Protein AF-A0A835GFS1-F1 (afdb_monomer_lite)

Foldseek 3Di:
DDPLCVVLLVVLLVVLQVVQQVVQVPDPCNSPQSVVPPDGDCCLQQLHPSVLSSLLSSLLSQLVSQLVCQLVVSGVVHHFADDDPDADDADPQADQDPVRNDQAEGDDGGHRHNVVSNVVSLCVSLVVLVCQLVVHPDPPPVPDDDPDPDDDDDDDDDDDDDDDDDDDDDDDDDDDDDPDPPPPVVLVVPPVSVVQVVPPPDDVVDDPVNVSSVCRSVSSVSSSVSSNNSSVVNVVPDDDDKAADDDPRHRSYID

Sequence (255 aa):
MDPSVMPHVAGAARLARAACLSAHQGERWNCSSIELAPRFTPDLLTGTREQAYVYAMSAAALTWSVARACAAGSLPACSCAAPPRAPPRPPRQAQITPSEPHARFKWGGCGDNFQWAERFAKQFLDAHEIDVREGKPAPANTSAPPKTKKKGRRGRKRLPRSPRRGRPTRKRFRSRPRYDYDDRGSRYRNIEYRMAADDPRFDPQVDLRTRLERLRELIASANLINGRFGRKAVSAGMRTKCTCHGVSGSCSIGT

Radius of gyration: 31.34 Å; chains: 1; bounding box: 103×30×82 Å

InterPro domains:
  IPR005817 Wnt [PF00110] (3-130)
  IPR005817 Wnt [PF00110] (190-254)
  IPR005817 Wnt [PR01349] (49-63)
  IPR005817 Wnt [PR01349] (68-81)
  IPR005817 Wnt [PR01349] (105-117)
  IPR005817 Wnt [PR01349] (243-255)
  IPR005817 Wnt [PTHR12027] (3-255)
  IPR005817 Wnt [SM00097] (1-252)

Structure (mmCIF, N/CA/C/O backbone):
data_AF-A0A835GFS1-F1
#
_entry.id   AF-A0A835GFS1-F1
#
loop_
_atom_site.group_PDB
_atom_site.id
_atom_site.type_symbol
_atom_site.label_atom_id
_atom_site.label_alt_id
_atom_site.label_comp_id
_atom_site.label_asym_id
_atom_site.label_entity_id
_atom_site.label_seq_id
_atom_site.pdbx_PDB_ins_code
_atom_site.Cartn_x
_atom_site.Cartn_y
_atom_site.Cartn_z
_atom_site.occupancy
_atom_site.B_iso_or_equiv
_atom_site.auth_seq_id
_atom_site.auth_comp_id
_atom_site.auth_asym_id
_atom_site.auth_atom_id
_atom_site.pdbx_PDB_model_num
ATOM 1 N N . MET A 1 1 ? -15.832 -1.082 -7.404 1.00 67.38 1 MET A N 1
ATOM 2 C CA . MET A 1 1 ? -14.427 -1.541 -7.385 1.00 67.38 1 MET A CA 1
ATOM 3 C C . MET A 1 1 ? -14.243 -2.541 -8.501 1.00 67.38 1 MET A C 1
ATOM 5 O O . MET A 1 1 ? -15.150 -3.336 -8.699 1.00 67.38 1 MET A O 1
ATOM 9 N N . ASP A 1 2 ? -13.130 -2.469 -9.227 1.00 76.06 2 ASP A N 1
ATOM 10 C CA . ASP A 1 2 ? -12.806 -3.436 -10.279 1.00 76.06 2 ASP A CA 1
ATOM 11 C C . ASP A 1 2 ? -12.429 -4.794 -9.644 1.00 76.06 2 ASP A C 1
ATOM 13 O O . ASP A 1 2 ? -11.471 -4.847 -8.862 1.00 76.06 2 ASP A O 1
ATOM 17 N N . PRO A 1 3 ? -13.165 -5.886 -9.934 1.00 87.19 3 PRO A N 1
ATOM 18 C CA . PRO A 1 3 ? -12.871 -7.215 -9.400 1.00 87.19 3 PRO A CA 1
ATOM 19 C C . PRO A 1 3 ? -11.474 -7.735 -9.762 1.00 87.19 3 PRO A C 1
ATOM 21 O O . PRO A 1 3 ? -10.915 -8.530 -9.004 1.00 87.19 3 PRO A O 1
ATOM 24 N N . SER A 1 4 ? -10.890 -7.272 -10.874 1.00 88.94 4 SER A N 1
ATOM 25 C CA . SER A 1 4 ? -9.579 -7.724 -11.358 1.00 88.94 4 SER A CA 1
ATOM 26 C C . SER A 1 4 ? -8.433 -7.415 -10.384 1.00 88.94 4 SER A C 1
ATOM 28 O O . SER A 1 4 ? -7.414 -8.101 -10.380 1.00 88.94 4 SER A O 1
ATOM 30 N N . VAL A 1 5 ? -8.613 -6.431 -9.494 1.00 93.62 5 VAL A N 1
ATOM 31 C CA . VAL A 1 5 ? -7.587 -6.014 -8.525 1.00 93.62 5 VAL A CA 1
ATOM 32 C C . VAL A 1 5 ? -7.544 -6.923 -7.289 1.00 93.62 5 VAL A C 1
ATOM 34 O O . VAL A 1 5 ? -6.523 -7.002 -6.604 1.00 93.62 5 VAL A O 1
ATOM 37 N N . MET A 1 6 ? -8.629 -7.639 -6.981 1.00 94.69 6 MET A N 1
ATOM 38 C CA . MET A 1 6 ? -8.771 -8.380 -5.720 1.00 94.69 6 MET A CA 1
ATOM 39 C C . MET A 1 6 ? -7.732 -9.495 -5.495 1.00 94.69 6 MET A C 1
ATOM 41 O O . MET A 1 6 ? -7.268 -9.632 -4.360 1.00 94.69 6 MET A O 1
ATOM 45 N N . PRO A 1 7 ? -7.278 -10.256 -6.512 1.00 95.25 7 PRO A N 1
ATOM 46 C CA . PRO A 1 7 ? -6.176 -11.205 -6.339 1.00 95.25 7 PRO A CA 1
ATOM 47 C C . PRO A 1 7 ? -4.877 -10.532 -5.874 1.00 95.25 7 PRO A C 1
ATOM 49 O O . PRO A 1 7 ? -4.167 -11.074 -5.023 1.00 95.25 7 PRO A O 1
ATOM 52 N N . HIS A 1 8 ? -4.593 -9.323 -6.369 1.00 96.00 8 HIS A N 1
ATOM 53 C CA . HIS A 1 8 ? -3.434 -8.534 -5.947 1.00 96.00 8 HIS A CA 1
ATOM 54 C C . HIS A 1 8 ? -3.602 -7.987 -4.528 1.00 96.00 8 HIS A C 1
ATOM 56 O O . HIS A 1 8 ? -2.633 -7.966 -3.773 1.00 96.00 8 HIS A O 1
ATOM 62 N N . VAL A 1 9 ? -4.825 -7.627 -4.127 1.00 96.88 9 VAL A N 1
ATOM 63 C CA . VAL A 1 9 ? -5.147 -7.261 -2.736 1.00 96.88 9 VAL A CA 1
ATOM 64 C C . VAL A 1 9 ? -4.904 -8.444 -1.791 1.00 96.88 9 VAL A C 1
ATOM 66 O O . VAL A 1 9 ? -4.223 -8.298 -0.777 1.00 96.88 9 VAL A O 1
ATOM 69 N N . ALA A 1 10 ? -5.398 -9.637 -2.132 1.00 96.44 10 ALA A N 1
ATOM 70 C CA . ALA A 1 10 ? -5.188 -10.843 -1.329 1.00 96.44 10 ALA A CA 1
ATOM 71 C C . ALA A 1 10 ? -3.705 -11.257 -1.277 1.00 96.44 10 ALA A C 1
ATOM 73 O O . ALA A 1 10 ? -3.215 -11.728 -0.248 1.00 96.44 10 ALA A O 1
ATOM 74 N N . GLY A 1 11 ? -2.973 -11.079 -2.381 1.00 97.62 11 GLY A N 1
ATOM 75 C CA . GLY A 1 11 ? -1.518 -11.239 -2.427 1.00 97.62 11 GLY A CA 1
ATOM 76 C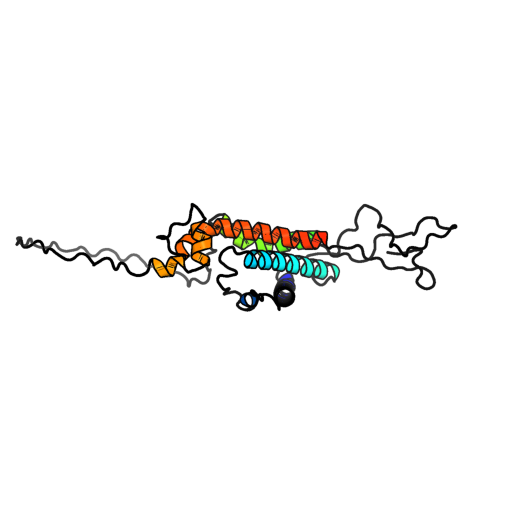 C . GLY A 1 11 ? -0.792 -10.248 -1.517 1.00 97.62 11 GLY A C 1
ATOM 77 O O . GLY A 1 11 ? 0.068 -10.654 -0.739 1.00 97.62 11 GLY A O 1
ATOM 78 N N . ALA A 1 12 ? -1.191 -8.977 -1.544 1.00 98.00 12 ALA A N 1
ATOM 79 C CA . ALA A 1 12 ? -0.627 -7.937 -0.693 1.00 98.00 12 ALA A CA 1
ATOM 80 C C . ALA A 1 12 ? -0.865 -8.198 0.799 1.00 98.00 12 ALA A C 1
ATOM 82 O O . ALA A 1 12 ? 0.041 -7.992 1.600 1.00 98.00 12 ALA A O 1
ATOM 83 N N . ALA A 1 13 ? -2.044 -8.699 1.178 1.00 97.38 13 ALA A N 1
ATOM 84 C CA . ALA A 1 13 ? -2.330 -9.076 2.562 1.00 97.38 13 ALA A CA 1
ATOM 85 C C . ALA A 1 13 ? -1.407 -10.209 3.047 1.00 97.38 13 ALA A C 1
ATOM 87 O O . ALA A 1 13 ? -0.859 -10.142 4.148 1.00 97.38 13 ALA A O 1
ATOM 88 N N . ARG A 1 14 ? -1.164 -11.222 2.201 1.00 97.56 14 ARG A N 1
ATOM 89 C CA . ARG A 1 14 ? -0.196 -12.294 2.494 1.00 97.56 14 ARG A CA 1
ATOM 90 C C . ARG A 1 14 ? 1.231 -11.763 2.607 1.00 97.56 14 ARG A C 1
ATOM 92 O O . ARG A 1 14 ? 1.949 -12.173 3.515 1.00 97.56 14 ARG A O 1
ATOM 99 N N . LEU A 1 15 ? 1.619 -10.838 1.729 1.00 98.12 15 LEU A N 1
ATOM 100 C CA . LEU A 1 15 ? 2.923 -10.178 1.781 1.00 98.12 15 LEU A CA 1
ATOM 101 C C . LEU A 1 15 ? 3.096 -9.374 3.077 1.00 98.12 15 LEU A C 1
ATOM 103 O O . LEU A 1 15 ? 4.124 -9.505 3.732 1.00 98.12 15 LEU A O 1
ATOM 107 N N . ALA A 1 16 ? 2.088 -8.592 3.473 1.00 97.88 16 ALA A N 1
ATOM 108 C CA . ALA A 1 16 ? 2.103 -7.820 4.715 1.00 97.88 16 ALA A CA 1
ATOM 109 C C . ALA A 1 16 ? 2.238 -8.729 5.945 1.00 97.88 16 ALA A C 1
ATOM 111 O O . ALA A 1 16 ? 3.082 -8.476 6.802 1.00 97.88 16 ALA A O 1
ATOM 112 N N . ARG A 1 17 ? 1.464 -9.823 5.993 1.00 97.31 17 ARG A N 1
ATOM 113 C CA . ARG A 1 17 ? 1.556 -10.855 7.037 1.00 97.31 17 ARG A CA 1
ATOM 114 C C . ARG A 1 17 ? 2.959 -11.443 7.128 1.00 97.31 17 ARG A C 1
ATOM 116 O O . ARG A 1 17 ? 3.552 -11.420 8.200 1.00 97.31 17 ARG A O 1
ATOM 123 N N . ALA A 1 18 ? 3.499 -11.932 6.013 1.00 98.06 18 ALA A N 1
ATOM 124 C CA . ALA A 1 18 ? 4.830 -12.534 5.985 1.00 98.06 18 ALA A CA 1
ATOM 125 C C . ALA A 1 18 ? 5.924 -11.538 6.403 1.00 98.06 18 ALA A C 1
ATOM 127 O O . ALA A 1 18 ? 6.790 -11.879 7.205 1.00 98.06 18 ALA A O 1
ATOM 128 N N . ALA A 1 19 ? 5.855 -10.297 5.911 1.00 97.56 19 ALA A N 1
ATOM 129 C CA . ALA A 1 19 ? 6.812 -9.252 6.258 1.00 97.56 19 ALA A CA 1
ATOM 130 C C . ALA A 1 19 ? 6.754 -8.887 7.747 1.00 97.56 19 ALA A C 1
ATOM 132 O O . ALA A 1 19 ? 7.797 -8.745 8.374 1.00 97.56 19 ALA A O 1
ATOM 133 N N . CYS A 1 20 ? 5.554 -8.780 8.323 1.00 97.81 20 CYS A N 1
ATOM 134 C CA . CYS A 1 20 ? 5.383 -8.447 9.734 1.00 97.81 20 CYS A CA 1
ATOM 135 C C . CYS A 1 20 ? 5.915 -9.551 10.657 1.00 97.81 20 CYS A C 1
ATOM 137 O O . CYS A 1 20 ? 6.699 -9.274 11.562 1.00 97.81 20 CYS A O 1
ATOM 139 N N . LEU A 1 21 ? 5.551 -10.808 10.380 1.00 97.38 21 LEU A N 1
ATOM 140 C CA . LEU A 1 21 ? 6.045 -11.967 11.129 1.00 97.38 21 LEU A CA 1
ATOM 141 C C . LEU A 1 21 ? 7.572 -12.071 11.050 1.00 97.38 21 LEU A C 1
ATOM 143 O O . LEU A 1 21 ? 8.229 -12.281 12.063 1.00 97.38 21 LEU A O 1
ATOM 147 N N . SER A 1 22 ? 8.145 -11.877 9.858 1.00 97.62 22 SER A N 1
ATOM 148 C CA . SER A 1 22 ? 9.596 -11.929 9.666 1.00 97.62 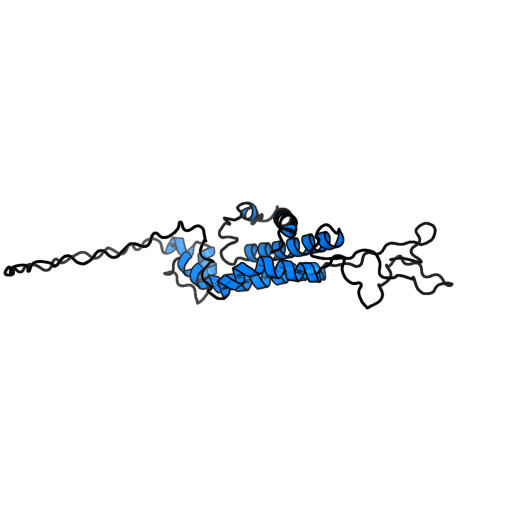22 SER A CA 1
ATOM 149 C C . SER A 1 22 ? 10.328 -10.774 10.349 1.00 97.62 22 SER A C 1
ATOM 151 O O . SER A 1 22 ? 11.421 -10.989 10.864 1.00 97.62 22 SER A O 1
ATOM 153 N N . ALA A 1 23 ? 9.765 -9.563 10.341 1.00 97.06 23 ALA A N 1
ATOM 154 C CA . ALA A 1 23 ? 10.398 -8.393 10.946 1.00 97.06 23 ALA A CA 1
ATOM 155 C C . ALA A 1 23 ? 10.450 -8.485 12.478 1.00 97.06 23 ALA A C 1
ATOM 157 O O . ALA A 1 23 ? 11.404 -8.001 13.077 1.00 97.06 23 ALA A O 1
ATOM 158 N N . HIS A 1 24 ? 9.461 -9.140 13.091 1.00 97.00 24 HIS A N 1
ATOM 159 C CA . HIS A 1 24 ? 9.286 -9.175 14.543 1.00 97.00 24 HIS A CA 1
ATOM 160 C C . HIS A 1 2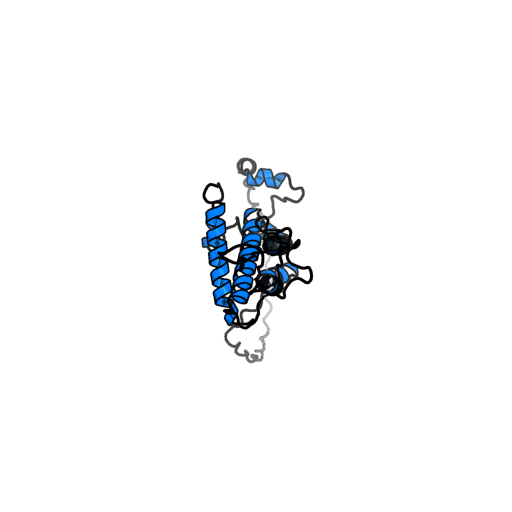4 ? 9.486 -10.569 15.167 1.00 97.00 24 HIS A C 1
ATOM 162 O O . HIS A 1 24 ? 9.183 -10.769 16.338 1.00 97.00 24 HIS A O 1
ATOM 168 N N . GLN A 1 25 ? 10.031 -11.548 14.435 1.00 94.94 25 GLN A N 1
ATOM 169 C CA . GLN A 1 25 ? 10.142 -12.946 14.888 1.00 94.94 25 GLN A CA 1
ATOM 170 C C . GLN A 1 25 ? 10.857 -13.125 16.246 1.00 94.94 25 GLN A C 1
ATOM 172 O O . GLN A 1 25 ? 10.530 -14.045 16.994 1.00 94.94 25 GLN A O 1
ATOM 177 N N . GLY A 1 26 ? 11.837 -12.271 16.560 1.00 94.62 26 GLY A N 1
ATOM 178 C CA . GLY A 1 26 ? 12.619 -12.317 17.804 1.00 94.62 26 GLY A CA 1
ATOM 179 C C . GLY A 1 26 ? 12.151 -11.351 18.896 1.00 94.62 26 GLY A C 1
ATOM 180 O O . GLY A 1 26 ? 12.811 -11.233 19.927 1.00 94.62 26 GLY A O 1
ATOM 181 N N . GLU A 1 27 ? 11.057 -10.625 18.675 1.00 94.62 27 GLU A N 1
ATOM 182 C CA . GLU A 1 27 ? 10.550 -9.633 19.618 1.00 94.62 27 GLU A CA 1
ATOM 183 C C . GLU A 1 27 ? 9.484 -10.223 20.550 1.00 94.62 27 GLU A C 1
ATOM 185 O O . GLU A 1 27 ? 8.865 -11.248 20.268 1.00 94.62 27 GLU A O 1
ATOM 190 N N . ARG A 1 28 ? 9.234 -9.549 21.684 1.00 95.25 28 ARG A N 1
ATOM 191 C CA . ARG A 1 28 ? 8.156 -9.934 22.615 1.00 95.25 28 ARG A CA 1
ATOM 192 C C . ARG A 1 28 ? 6.797 -9.964 21.913 1.00 95.25 28 ARG A C 1
ATOM 194 O O . ARG A 1 28 ? 5.986 -10.844 22.187 1.00 95.25 28 ARG A O 1
ATOM 201 N N . TRP A 1 29 ? 6.551 -8.987 21.044 1.00 95.06 29 TRP A N 1
ATOM 202 C CA . TRP A 1 29 ? 5.440 -9.019 20.108 1.00 95.06 29 TRP A CA 1
ATOM 203 C C . TRP A 1 29 ? 5.955 -9.563 18.781 1.00 95.06 29 TRP A C 1
ATOM 205 O O . TRP A 1 29 ? 6.699 -8.886 18.089 1.00 95.06 29 TRP A O 1
ATOM 215 N N . ASN A 1 30 ? 5.560 -10.782 18.427 1.00 95.88 30 ASN A N 1
ATOM 216 C CA . ASN A 1 30 ? 6.057 -11.487 17.242 1.00 95.88 30 ASN A CA 1
ATOM 217 C C . ASN A 1 30 ? 5.146 -11.351 16.008 1.00 95.88 30 ASN A C 1
ATOM 219 O O . ASN A 1 30 ? 5.231 -12.148 15.077 1.00 95.88 30 ASN A O 1
ATOM 223 N N . CYS A 1 31 ? 4.218 -10.391 16.029 1.00 96.44 31 CYS A N 1
ATOM 224 C CA . CYS A 1 31 ? 3.178 -10.191 15.019 1.00 96.44 31 CYS A CA 1
ATOM 225 C C . CYS A 1 31 ? 2.232 -11.392 14.768 1.00 96.44 31 CYS A C 1
ATOM 227 O O . CYS A 1 31 ? 1.459 -11.374 13.814 1.00 96.44 31 CYS A O 1
ATOM 229 N N . SER A 1 32 ? 2.201 -12.420 15.625 1.00 95.75 32 SER A N 1
ATOM 230 C CA . SER A 1 32 ? 1.314 -13.594 15.451 1.00 95.75 32 SER A CA 1
ATOM 231 C C . SER A 1 32 ? -0.182 -13.249 15.397 1.00 95.75 32 SER A C 1
ATOM 233 O O . SER A 1 32 ? -0.953 -13.888 14.682 1.00 95.75 32 SER A O 1
ATOM 235 N N . SER A 1 33 ? -0.599 -12.177 16.066 1.00 94.88 33 SER A N 1
ATOM 236 C CA . SER A 1 33 ? -1.969 -11.653 16.055 1.00 94.88 33 SER A CA 1
ATOM 237 C C . SER A 1 33 ? -2.523 -11.358 14.658 1.00 94.88 33 SER A C 1
ATOM 239 O O . SER A 1 33 ? -3.733 -11.441 14.439 1.00 94.88 33 SER A O 1
ATOM 241 N N . ILE A 1 34 ? -1.656 -11.039 13.688 1.00 95.44 34 ILE A N 1
ATOM 242 C CA . ILE A 1 34 ? -2.066 -10.733 12.311 1.00 95.44 34 ILE A CA 1
ATOM 243 C C . ILE A 1 34 ? -2.664 -11.955 11.595 1.00 95.44 34 ILE A C 1
ATOM 245 O O . ILE A 1 34 ? -3.405 -11.811 10.623 1.00 95.44 34 ILE A O 1
ATOM 249 N N . GLU A 1 35 ? -2.361 -13.167 12.066 1.00 95.38 35 GLU A N 1
ATOM 250 C CA . GLU A 1 35 ? -2.852 -14.415 11.482 1.00 95.38 35 GLU A CA 1
ATOM 251 C C . GLU A 1 35 ? -4.327 -14.687 11.811 1.00 95.38 35 GLU A C 1
ATOM 253 O O . GLU A 1 35 ? -4.979 -15.449 11.101 1.00 95.38 35 GLU A O 1
ATOM 258 N N . LEU A 1 36 ? -4.871 -14.027 12.839 1.00 93.88 36 LEU A N 1
ATOM 259 C CA . LEU A 1 36 ? -6.249 -14.204 13.308 1.00 93.88 36 LEU A CA 1
ATOM 260 C C . LEU A 1 36 ? -7.279 -13.388 12.509 1.00 93.88 36 LEU A C 1
ATOM 262 O O . LEU A 1 36 ? -8.460 -13.348 12.867 1.00 93.88 36 LEU A O 1
ATOM 266 N N . ALA A 1 37 ? -6.853 -12.735 11.424 1.00 88.94 37 ALA A N 1
ATOM 267 C CA . ALA A 1 37 ? -7.712 -11.932 10.563 1.00 88.94 37 ALA A CA 1
ATOM 268 C C . ALA A 1 37 ? -9.013 -12.677 10.171 1.00 88.94 37 ALA A C 1
ATOM 270 O O . ALA A 1 37 ? -8.971 -13.860 9.829 1.00 88.94 37 ALA A O 1
ATOM 271 N N . PRO A 1 38 ? -10.183 -12.007 10.177 1.00 88.44 38 PRO A N 1
ATOM 272 C CA . PRO A 1 38 ? -10.412 -10.601 10.532 1.00 88.44 38 PRO A CA 1
ATOM 273 C C . PRO A 1 38 ? -10.612 -10.361 12.044 1.00 88.44 38 PRO A C 1
ATOM 275 O O . PRO A 1 38 ? -10.890 -9.237 12.454 1.00 88.44 38 PRO A O 1
ATOM 278 N N . ARG A 1 39 ? -10.527 -11.403 12.883 1.00 90.88 39 ARG A N 1
ATOM 279 C CA . ARG A 1 39 ? -10.761 -11.332 14.334 1.00 90.88 39 ARG A CA 1
ATOM 280 C C . ARG A 1 39 ? -9.448 -11.132 15.080 1.00 90.88 39 ARG A C 1
ATOM 282 O O . ARG A 1 39 ? -8.925 -12.050 15.703 1.00 90.88 39 ARG A O 1
ATOM 289 N N . PHE A 1 40 ? -8.930 -9.917 14.995 1.00 91.19 40 PHE A N 1
ATOM 290 C CA . PHE A 1 40 ? -7.686 -9.552 15.656 1.00 91.19 40 PHE A CA 1
ATOM 291 C C . PHE A 1 40 ? -7.812 -9.507 17.184 1.00 91.19 40 PHE A C 1
ATOM 293 O O . PHE A 1 40 ? -8.902 -9.381 17.745 1.00 91.19 40 PHE A O 1
ATOM 300 N N . THR A 1 41 ? -6.670 -9.601 17.853 1.00 88.94 41 THR A N 1
ATOM 301 C CA . THR A 1 41 ? -6.517 -9.451 19.302 1.00 88.94 41 THR A CA 1
ATOM 302 C C . THR A 1 41 ? -6.358 -7.976 19.704 1.00 88.94 41 THR A C 1
ATOM 304 O O . THR A 1 41 ? -6.173 -7.113 18.841 1.00 88.94 41 THR A O 1
ATOM 307 N N . PRO A 1 42 ? -6.470 -7.639 21.008 1.00 88.25 42 PRO A N 1
ATOM 308 C CA . PRO A 1 42 ? -6.434 -6.250 21.473 1.00 88.25 42 PRO A CA 1
ATOM 309 C C . PRO A 1 42 ? -5.181 -5.471 21.064 1.00 88.25 42 PRO A C 1
ATOM 311 O O . PRO A 1 42 ? -5.274 -4.276 20.811 1.00 88.25 42 PRO A O 1
ATOM 314 N N . ASP A 1 43 ? -4.039 -6.138 20.914 1.00 90.69 43 ASP A N 1
ATOM 315 C CA . ASP A 1 43 ? -2.799 -5.539 20.415 1.00 90.69 43 ASP A CA 1
ATOM 316 C C . ASP A 1 43 ? -2.930 -4.925 19.014 1.00 90.69 43 ASP A C 1
ATOM 318 O O . ASP A 1 43 ? -2.098 -4.105 18.659 1.00 90.69 43 ASP A O 1
ATOM 322 N N . LEU A 1 44 ? -3.958 -5.264 18.229 1.00 93.19 44 LEU A N 1
ATOM 323 C CA . LEU A 1 44 ? -4.233 -4.667 16.917 1.00 93.19 44 LEU A CA 1
ATOM 324 C C . LEU A 1 44 ? -5.564 -3.899 16.849 1.00 93.19 44 LEU A C 1
ATOM 326 O O . LEU A 1 44 ? -5.946 -3.447 15.769 1.00 93.19 44 LEU A O 1
ATOM 330 N N . LEU A 1 45 ? -6.287 -3.766 17.966 1.00 89.12 45 LEU A N 1
ATOM 331 C CA . LEU A 1 45 ? -7.620 -3.144 18.005 1.00 89.12 45 LEU A CA 1
ATOM 332 C C . LEU A 1 45 ? -7.713 -1.913 18.915 1.00 89.12 45 LEU A C 1
ATOM 334 O O . LEU A 1 45 ? -8.690 -1.170 18.820 1.00 89.12 45 LEU A O 1
ATOM 338 N N . THR A 1 46 ? -6.749 -1.695 19.812 1.00 87.25 46 THR A N 1
ATOM 339 C CA . THR A 1 46 ? -6.855 -0.688 20.883 1.00 87.25 46 THR A CA 1
ATOM 340 C C . THR A 1 46 ? -6.041 0.590 20.655 1.00 87.25 46 THR A C 1
ATOM 342 O O . THR A 1 46 ? -5.945 1.419 21.556 1.00 87.25 46 THR A O 1
ATOM 345 N N . GLY A 1 47 ? -5.492 0.799 19.457 1.00 89.12 47 GLY A N 1
ATOM 346 C CA . GLY A 1 47 ? -4.690 1.978 19.111 1.00 89.12 47 GLY A CA 1
ATOM 347 C C . GLY A 1 47 ? -3.226 1.884 19.545 1.00 89.12 47 GLY A C 1
ATOM 348 O O . GLY A 1 47 ? -2.610 2.900 19.864 1.00 89.12 47 GLY A O 1
ATOM 349 N N . THR A 1 48 ? -2.675 0.675 19.600 1.00 93.06 48 THR A N 1
ATOM 350 C CA . THR A 1 48 ? -1.292 0.408 20.020 1.00 93.06 48 THR A CA 1
ATOM 351 C C . THR A 1 48 ? -0.258 0.793 18.947 1.00 93.06 48 THR A C 1
ATOM 353 O O . THR A 1 48 ? -0.588 1.119 17.800 1.00 93.06 48 THR A O 1
ATOM 356 N N . ARG A 1 49 ? 1.033 0.710 19.300 1.00 95.00 49 ARG A N 1
ATOM 357 C CA . ARG A 1 49 ? 2.134 0.888 18.337 1.00 95.00 49 ARG A CA 1
ATOM 358 C C . ARG A 1 49 ? 2.195 -0.265 17.332 1.00 95.00 49 ARG A C 1
ATOM 360 O O . ARG A 1 49 ? 2.494 -0.046 16.162 1.00 95.00 49 ARG A O 1
ATOM 367 N N . GLU A 1 50 ? 1.855 -1.465 17.775 1.00 96.06 50 GLU A N 1
ATOM 368 C CA . GLU A 1 50 ? 1.792 -2.687 16.980 1.00 96.06 50 GLU A CA 1
ATOM 369 C C . GLU A 1 50 ? 0.694 -2.577 15.910 1.00 96.06 50 GLU A C 1
ATOM 371 O O . GLU A 1 50 ? 0.934 -2.849 14.731 1.00 96.06 50 GLU A O 1
ATOM 376 N N . GLN A 1 51 ? -0.481 -2.051 16.279 1.00 96.06 51 GLN A N 1
ATOM 377 C CA . GLN A 1 51 ? -1.542 -1.718 15.328 1.00 96.06 51 GLN A CA 1
ATOM 378 C C . GLN A 1 51 ? -1.052 -0.711 14.286 1.00 96.06 51 GLN A C 1
ATOM 380 O O . GLN A 1 51 ? -1.250 -0.912 13.084 1.00 96.06 51 GLN A O 1
ATOM 385 N N . ALA A 1 52 ? -0.388 0.360 14.730 1.00 97.44 52 ALA A N 1
ATOM 386 C CA . ALA A 1 52 ? 0.143 1.380 13.833 1.00 97.44 52 ALA A CA 1
ATOM 387 C C . ALA A 1 52 ? 1.110 0.790 12.796 1.00 97.44 52 ALA A C 1
ATOM 389 O O . ALA A 1 52 ? 1.010 1.103 11.605 1.00 97.44 52 ALA A O 1
ATOM 390 N N . TYR A 1 53 ? 1.987 -0.116 13.231 1.00 97.44 53 TYR A N 1
ATOM 391 C CA . TYR A 1 53 ? 2.907 -0.831 12.355 1.00 97.44 53 TYR A CA 1
ATOM 392 C C . TYR A 1 53 ? 2.167 -1.680 11.312 1.00 97.44 53 TYR A C 1
ATOM 394 O O . TYR A 1 53 ? 2.444 -1.562 10.117 1.00 97.44 53 TYR A O 1
ATOM 402 N N . VAL A 1 54 ? 1.179 -2.483 11.725 1.00 97.56 54 VAL A N 1
ATOM 403 C CA . VAL A 1 54 ? 0.411 -3.343 10.807 1.00 97.56 54 VAL A CA 1
ATOM 404 C C . VAL A 1 54 ? -0.360 -2.527 9.765 1.00 97.56 54 VAL A C 1
ATOM 406 O O . VAL A 1 54 ? -0.364 -2.899 8.587 1.00 97.56 54 VAL A O 1
ATOM 409 N N . TYR A 1 55 ? -0.960 -1.394 10.144 1.00 97.62 55 TYR A N 1
ATOM 410 C CA . TYR A 1 55 ? -1.631 -0.493 9.196 1.00 97.62 55 TYR A CA 1
ATOM 411 C C . TYR A 1 55 ? -0.655 0.093 8.170 1.00 97.62 55 TYR A C 1
ATOM 413 O O . TYR A 1 55 ? -0.942 0.092 6.968 1.00 97.62 55 TYR A O 1
ATOM 421 N N . ALA A 1 56 ? 0.515 0.555 8.623 1.00 98.44 56 ALA A N 1
ATOM 422 C CA . ALA A 1 56 ? 1.551 1.069 7.735 1.00 98.44 56 ALA A CA 1
ATOM 423 C C . ALA A 1 56 ? 2.073 -0.019 6.782 1.00 98.44 56 ALA A C 1
ATOM 425 O O . ALA A 1 56 ? 2.104 0.187 5.567 1.00 98.44 56 ALA A O 1
ATOM 426 N N . MET A 1 57 ? 2.411 -1.202 7.297 1.00 97.75 57 MET A N 1
ATOM 427 C CA . MET A 1 57 ? 2.911 -2.317 6.489 1.00 97.75 57 MET A CA 1
ATOM 428 C C . MET A 1 57 ? 1.880 -2.830 5.487 1.00 97.75 57 MET A C 1
ATOM 430 O O . MET A 1 57 ? 2.225 -3.084 4.334 1.00 97.75 57 MET A O 1
ATOM 434 N N . SER A 1 58 ? 0.608 -2.922 5.875 1.00 97.81 58 SER A N 1
ATOM 435 C CA . SER A 1 58 ? -0.471 -3.335 4.970 1.00 97.81 58 SER A CA 1
ATOM 436 C C . SER A 1 58 ? -0.662 -2.333 3.829 1.00 97.81 58 SER A C 1
ATOM 438 O O . SER A 1 58 ? -0.782 -2.723 2.666 1.00 97.81 58 SER A O 1
ATOM 440 N N . ALA A 1 59 ? -0.615 -1.032 4.133 1.00 98.50 59 ALA A N 1
ATOM 441 C CA . ALA A 1 59 ? -0.708 0.019 3.123 1.00 98.50 59 ALA A CA 1
ATOM 442 C C . ALA A 1 59 ? 0.507 0.061 2.187 1.00 98.50 59 ALA A C 1
ATOM 444 O O . ALA A 1 59 ? 0.346 0.268 0.977 1.00 98.50 59 ALA A O 1
ATOM 445 N N . ALA A 1 60 ? 1.705 -0.183 2.721 1.00 98.56 60 ALA A N 1
ATOM 446 C CA . ALA A 1 60 ? 2.926 -0.312 1.938 1.00 98.56 60 ALA A CA 1
ATOM 447 C C . ALA A 1 60 ? 2.865 -1.532 1.004 1.00 98.56 60 ALA A C 1
ATOM 449 O O . ALA A 1 60 ? 3.044 -1.393 -0.206 1.00 98.56 60 ALA A O 1
ATOM 450 N N . ALA A 1 61 ? 2.534 -2.710 1.539 1.00 98.44 61 ALA A N 1
ATOM 451 C CA . ALA A 1 61 ? 2.448 -3.956 0.781 1.00 98.44 61 ALA A CA 1
ATOM 452 C C . ALA A 1 61 ? 1.410 -3.878 -0.345 1.00 98.44 61 ALA A C 1
ATOM 454 O O . ALA A 1 61 ? 1.677 -4.338 -1.458 1.00 98.44 61 ALA A O 1
ATOM 455 N N . LEU A 1 62 ? 0.251 -3.259 -0.089 1.00 98.31 62 LEU A N 1
ATOM 456 C CA . LEU A 1 62 ? -0.778 -3.064 -1.108 1.00 98.31 62 LEU A CA 1
ATOM 457 C C . LEU A 1 62 ? -0.300 -2.141 -2.226 1.00 98.31 62 LEU A C 1
ATOM 459 O O . LEU A 1 62 ? -0.408 -2.491 -3.400 1.00 98.31 62 LEU A O 1
ATOM 463 N N . THR A 1 63 ? 0.277 -0.996 -1.864 1.00 98.31 63 THR A N 1
ATOM 464 C CA . THR A 1 63 ? 0.792 -0.028 -2.841 1.00 98.31 63 THR A CA 1
ATOM 465 C C . THR A 1 63 ? 1.898 -0.644 -3.694 1.00 98.31 63 THR A C 1
ATOM 467 O O . THR A 1 63 ? 1.879 -0.517 -4.914 1.00 98.31 63 THR A O 1
ATOM 470 N N . TRP A 1 64 ? 2.829 -1.369 -3.072 1.00 97.88 64 TRP A N 1
ATOM 471 C CA . TRP A 1 64 ? 3.918 -2.052 -3.766 1.00 97.88 64 TRP A CA 1
ATOM 472 C C . TRP A 1 64 ? 3.407 -3.140 -4.719 1.00 97.88 64 TRP A C 1
ATOM 474 O O . TRP A 1 64 ? 3.778 -3.160 -5.892 1.00 97.88 64 TRP A O 1
ATOM 484 N N . SER A 1 65 ? 2.513 -4.011 -4.244 1.00 97.56 65 SER A N 1
ATOM 485 C CA . SER A 1 65 ? 2.007 -5.143 -5.034 1.00 97.56 65 SER A CA 1
ATOM 486 C C . SER A 1 65 ? 1.233 -4.669 -6.259 1.00 97.56 65 SER A C 1
ATOM 488 O O . SER A 1 65 ? 1.416 -5.186 -7.359 1.00 97.56 65 SER A O 1
ATOM 490 N N . VAL A 1 66 ? 0.393 -3.651 -6.078 1.00 97.50 66 VAL A N 1
ATOM 491 C CA . VAL A 1 66 ? -0.414 -3.073 -7.150 1.00 97.50 66 VAL A CA 1
ATOM 492 C C . VAL A 1 66 ? 0.449 -2.295 -8.144 1.00 97.50 66 VAL A C 1
ATOM 494 O O . VAL A 1 66 ? 0.276 -2.466 -9.347 1.00 97.50 66 VAL A O 1
ATOM 497 N N . ALA A 1 67 ? 1.415 -1.494 -7.679 1.00 97.38 67 ALA A N 1
ATOM 498 C CA . ALA A 1 67 ? 2.304 -0.748 -8.574 1.00 97.38 67 ALA A CA 1
ATOM 499 C C . ALA A 1 67 ? 3.093 -1.684 -9.505 1.00 97.38 67 ALA A C 1
ATOM 501 O O . ALA A 1 67 ? 3.233 -1.393 -10.695 1.00 97.38 67 ALA A O 1
ATOM 502 N N . ARG A 1 68 ? 3.538 -2.833 -8.980 1.00 96.06 68 ARG A N 1
ATOM 503 C CA . ARG A 1 68 ? 4.217 -3.876 -9.759 1.00 96.06 68 ARG A CA 1
ATOM 504 C C . ARG A 1 68 ? 3.277 -4.641 -10.679 1.00 96.06 68 ARG A C 1
ATOM 506 O O . ARG A 1 68 ? 3.672 -4.974 -11.789 1.00 96.06 68 ARG A O 1
ATOM 513 N N . ALA A 1 69 ? 2.039 -4.895 -10.257 1.00 96.81 69 ALA A N 1
ATOM 514 C CA . ALA A 1 69 ? 1.026 -5.501 -11.121 1.00 96.81 69 ALA A CA 1
ATOM 515 C C . ALA A 1 69 ? 0.724 -4.620 -12.346 1.00 96.81 69 ALA A C 1
ATOM 517 O O . ALA A 1 69 ? 0.591 -5.140 -13.453 1.00 96.81 69 ALA A O 1
ATOM 518 N N . CYS A 1 70 ? 0.698 -3.293 -12.162 1.00 96.88 70 CYS A N 1
ATOM 519 C CA . CYS A 1 70 ? 0.591 -2.334 -13.261 1.00 96.88 70 CYS A CA 1
ATOM 520 C C . CYS A 1 70 ? 1.779 -2.429 -14.221 1.00 96.88 70 CYS A C 1
ATOM 522 O O . CYS A 1 70 ? 1.586 -2.481 -15.433 1.00 96.88 70 CYS A O 1
ATOM 524 N N . ALA A 1 71 ? 3.006 -2.485 -13.693 1.00 96.31 71 ALA A N 1
ATOM 525 C CA . ALA A 1 71 ? 4.197 -2.598 -14.530 1.00 96.31 71 ALA A CA 1
ATOM 526 C C . ALA A 1 71 ? 4.314 -3.958 -15.243 1.00 96.31 71 ALA A C 1
ATOM 528 O O . ALA A 1 71 ? 4.851 -4.047 -16.342 1.00 96.31 71 ALA A O 1
ATOM 529 N N . ALA A 1 72 ? 3.778 -5.019 -14.642 1.00 95.62 72 ALA A N 1
ATOM 530 C CA . ALA A 1 72 ? 3.719 -6.345 -15.247 1.00 95.62 72 ALA A CA 1
ATOM 531 C C . ALA A 1 72 ? 2.609 -6.487 -16.306 1.00 95.62 72 ALA A C 1
ATOM 533 O O . ALA A 1 72 ? 2.507 -7.538 -16.933 1.00 95.62 72 ALA A O 1
ATOM 534 N N . GLY A 1 73 ? 1.740 -5.481 -16.474 1.00 95.12 73 GLY A N 1
ATOM 535 C CA . GLY A 1 73 ? 0.573 -5.568 -17.357 1.00 95.12 73 GLY A CA 1
ATOM 536 C C . GLY A 1 73 ? -0.482 -6.578 -16.890 1.00 95.12 73 GLY A C 1
ATOM 537 O O . GLY A 1 73 ? -1.368 -6.936 -17.657 1.00 95.12 73 GLY A O 1
ATOM 538 N N . SER A 1 74 ? -0.403 -7.051 -15.641 1.00 95.31 74 SER A N 1
ATOM 539 C CA . SER A 1 74 ? -1.362 -8.015 -15.083 1.00 95.31 74 SER A CA 1
ATOM 540 C C . SER A 1 74 ? -2.690 -7.367 -14.693 1.00 95.31 74 SER A C 1
ATOM 542 O O . SER A 1 74 ? -3.682 -8.071 -14.524 1.00 95.31 74 SER A O 1
ATOM 544 N N . LEU A 1 75 ? -2.709 -6.038 -14.535 1.00 94.12 75 LEU A N 1
ATOM 545 C CA . LEU A 1 75 ? -3.890 -5.292 -14.129 1.00 94.12 75 LEU A CA 1
ATOM 546 C C . LEU A 1 75 ? -4.354 -4.347 -15.249 1.00 94.12 75 LEU A C 1
ATOM 548 O O . LEU A 1 75 ? -3.649 -3.383 -15.542 1.00 94.12 75 LEU A O 1
ATOM 552 N N . PRO A 1 76 ? -5.544 -4.558 -15.843 1.00 92.06 76 PRO A N 1
ATOM 553 C CA . PRO A 1 76 ? -6.009 -3.766 -16.986 1.00 92.06 76 PRO A CA 1
ATOM 554 C C . PRO A 1 76 ? -6.389 -2.327 -16.609 1.00 92.06 76 PRO A C 1
ATOM 556 O O . PRO A 1 76 ? -6.430 -1.445 -17.461 1.00 92.06 76 PRO A O 1
ATOM 559 N N . ALA A 1 77 ? -6.658 -2.070 -15.327 1.00 92.44 77 ALA A N 1
ATOM 560 C CA . ALA A 1 77 ? -7.063 -0.758 -14.830 1.00 92.44 77 ALA A CA 1
ATOM 561 C C . ALA A 1 77 ? -5.917 0.276 -14.773 1.00 92.44 77 ALA A C 1
ATOM 563 O O . ALA A 1 77 ? -6.159 1.448 -14.465 1.00 92.44 77 ALA A O 1
ATOM 564 N N . CYS A 1 78 ? -4.673 -0.138 -15.026 1.00 95.06 78 CYS A N 1
ATOM 565 C CA . CYS A 1 78 ? -3.502 0.729 -14.991 1.00 95.06 78 CYS A CA 1
ATOM 566 C C . CYS A 1 78 ? -2.452 0.336 -16.036 1.00 95.06 78 CYS A C 1
ATOM 568 O O . CYS A 1 78 ? -2.459 -0.753 -16.594 1.00 95.06 78 CYS A O 1
ATOM 570 N N . SER A 1 79 ? -1.521 1.256 -16.278 1.00 95.38 79 SER A N 1
ATOM 571 C CA . SER A 1 79 ? -0.393 1.096 -17.196 1.00 95.38 79 SER A CA 1
ATOM 572 C C . SER A 1 79 ? 0.938 1.319 -16.475 1.00 95.38 79 SER A C 1
ATOM 574 O O . SER A 1 79 ? 0.955 1.719 -15.305 1.00 95.38 79 SER A O 1
ATOM 576 N N . CYS A 1 80 ? 2.050 1.155 -17.197 1.00 96.31 80 CYS A N 1
ATOM 577 C CA . CYS A 1 80 ? 3.377 1.600 -16.767 1.00 96.31 80 CYS A CA 1
ATOM 578 C C . CYS A 1 80 ? 3.363 3.056 -16.273 1.00 96.31 80 CYS A C 1
ATOM 580 O O . CYS A 1 80 ? 2.573 3.884 -16.741 1.00 96.31 80 CYS A O 1
ATOM 582 N N . ALA A 1 81 ? 4.263 3.370 -15.340 1.00 95.12 81 ALA A N 1
ATOM 583 C CA . ALA A 1 81 ? 4.493 4.738 -14.899 1.00 95.12 81 ALA A CA 1
ATOM 584 C C . ALA A 1 81 ? 4.960 5.625 -16.059 1.00 95.12 81 ALA A C 1
ATOM 586 O O . ALA A 1 81 ? 5.768 5.206 -16.889 1.00 95.12 81 ALA A O 1
ATOM 587 N N . ALA A 1 82 ? 4.499 6.876 -16.073 1.00 92.06 82 ALA A N 1
ATOM 588 C CA . ALA A 1 82 ? 5.046 7.878 -16.976 1.00 92.06 82 ALA A CA 1
ATOM 589 C C . ALA A 1 82 ? 6.518 8.164 -16.612 1.00 92.06 82 ALA A C 1
ATOM 591 O O . ALA A 1 82 ? 6.831 8.285 -15.420 1.00 92.06 82 ALA A O 1
ATOM 592 N N . PRO A 1 83 ? 7.420 8.291 -17.603 1.00 89.56 83 PRO A N 1
ATOM 593 C CA . PRO A 1 83 ? 8.819 8.584 -17.335 1.00 89.56 83 PRO A CA 1
ATOM 594 C C . PRO A 1 83 ? 8.965 9.962 -16.664 1.00 89.56 83 PRO A C 1
ATOM 596 O O . PRO A 1 83 ? 8.242 10.904 -17.015 1.00 89.56 83 PRO A O 1
ATOM 599 N N . PRO A 1 84 ? 9.894 10.116 -15.704 1.00 88.31 84 PRO A N 1
ATOM 600 C CA . PRO A 1 84 ? 10.201 11.415 -15.121 1.00 88.31 84 PRO A CA 1
ATOM 601 C C . PRO A 1 84 ? 10.636 12.437 -16.179 1.00 88.31 84 PRO A C 1
ATOM 603 O O . PRO A 1 84 ? 11.308 12.104 -17.151 1.00 88.31 84 PRO A O 1
ATOM 606 N N . ARG A 1 85 ? 10.288 13.713 -15.964 1.00 88.00 85 ARG A N 1
ATOM 607 C CA . ARG A 1 85 ? 10.661 14.807 -16.882 1.00 88.00 85 ARG A CA 1
ATOM 608 C C . ARG A 1 85 ? 12.163 15.092 -16.885 1.00 88.00 85 ARG A C 1
ATOM 610 O O . ARG A 1 85 ? 12.720 15.440 -17.919 1.00 88.00 85 ARG A O 1
ATOM 617 N N . ALA A 1 86 ? 12.800 14.985 -15.721 1.00 86.88 86 ALA A N 1
ATOM 618 C CA . ALA A 1 86 ? 14.240 15.165 -15.596 1.00 86.88 86 ALA A CA 1
ATOM 619 C C . ALA A 1 86 ? 14.966 13.960 -16.212 1.00 86.88 86 ALA A C 1
ATOM 621 O O . ALA A 1 86 ? 14.503 12.838 -16.001 1.00 86.88 86 ALA A O 1
ATOM 622 N N . PRO A 1 87 ? 16.087 14.151 -16.931 1.00 82.31 87 PRO A N 1
ATOM 623 C CA . PRO A 1 87 ? 16.854 13.040 -17.483 1.00 82.31 87 PRO A CA 1
ATOM 624 C C . PRO A 1 87 ? 17.354 12.106 -16.367 1.00 82.31 87 PRO A C 1
ATOM 626 O O . PRO A 1 87 ? 17.605 12.565 -15.245 1.00 82.31 87 PRO A O 1
ATOM 629 N N . PRO A 1 88 ? 17.493 10.798 -16.642 1.00 84.88 88 PRO A N 1
ATOM 630 C CA . PRO A 1 88 ? 17.969 9.854 -15.643 1.00 84.88 88 PRO A CA 1
ATOM 631 C C . PRO A 1 88 ? 19.408 10.188 -15.246 1.00 84.88 88 PRO A C 1
ATOM 633 O O . PRO A 1 88 ? 20.248 10.525 -16.081 1.00 84.88 88 PRO A O 1
ATOM 636 N N . ARG A 1 89 ? 19.706 10.070 -13.949 1.00 82.31 89 ARG A N 1
ATOM 637 C CA . ARG A 1 89 ? 21.086 10.162 -13.471 1.00 82.31 89 ARG A CA 1
ATOM 638 C C . ARG A 1 89 ? 21.823 8.879 -13.882 1.00 82.31 89 ARG A C 1
ATOM 640 O O . ARG A 1 89 ? 21.338 7.801 -13.532 1.00 82.31 89 ARG A O 1
ATOM 647 N N . PRO A 1 90 ? 22.973 8.968 -14.573 1.00 78.06 90 PRO A N 1
ATOM 648 C CA . PRO A 1 90 ? 23.737 7.784 -14.938 1.00 78.06 90 PRO A CA 1
ATOM 649 C C . PRO A 1 90 ? 24.209 7.022 -13.684 1.00 78.06 90 PRO A C 1
ATOM 651 O O . PRO A 1 90 ? 24.468 7.642 -12.643 1.00 78.06 90 PRO A O 1
ATOM 654 N N . PRO A 1 91 ? 24.304 5.680 -13.747 1.00 81.44 91 PRO A N 1
ATOM 655 C CA . PRO A 1 91 ? 24.824 4.875 -12.647 1.00 81.44 91 PRO A CA 1
ATOM 656 C C . PRO A 1 91 ? 26.297 5.207 -12.383 1.00 81.44 91 PRO A C 1
ATOM 658 O O . PRO A 1 91 ? 27.004 5.690 -13.263 1.00 81.44 91 PRO A O 1
ATOM 661 N N . ARG A 1 92 ? 26.799 4.898 -11.178 1.00 79.69 92 ARG A N 1
ATOM 662 C CA . ARG A 1 92 ? 28.215 5.147 -10.837 1.00 79.69 92 ARG A CA 1
ATOM 663 C C . ARG A 1 92 ? 29.194 4.411 -11.758 1.00 79.69 92 ARG A C 1
ATOM 665 O O . ARG A 1 92 ? 30.303 4.890 -11.931 1.00 79.69 92 ARG A O 1
ATOM 672 N N . GLN A 1 93 ? 28.795 3.270 -12.328 1.00 77.31 93 GLN A N 1
ATOM 673 C CA . GLN A 1 93 ? 29.618 2.504 -13.274 1.00 77.31 93 GLN A CA 1
ATOM 674 C C . GLN A 1 93 ? 29.551 3.029 -14.719 1.00 77.31 93 GLN A C 1
ATOM 676 O O . GLN A 1 93 ? 30.087 2.389 -15.622 1.00 77.31 93 GLN A O 1
ATOM 681 N N . ALA A 1 94 ? 28.861 4.144 -14.972 1.00 75.25 94 ALA A N 1
ATOM 682 C CA . ALA A 1 94 ? 28.794 4.718 -16.305 1.00 75.25 94 ALA A CA 1
ATOM 683 C C . ALA A 1 94 ? 30.192 5.152 -16.767 1.00 75.25 94 ALA A C 1
ATOM 685 O O . ALA A 1 94 ? 30.859 5.948 -16.104 1.00 75.25 94 ALA A O 1
ATOM 686 N N . GLN A 1 95 ? 30.636 4.606 -17.897 1.00 67.25 95 GLN A N 1
ATOM 687 C CA . GLN A 1 95 ? 31.938 4.928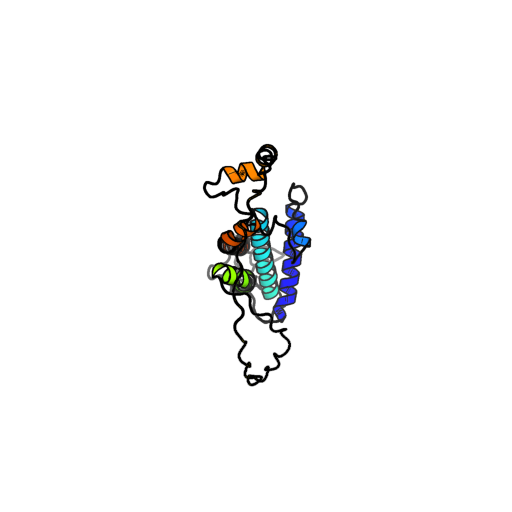 -18.470 1.00 67.25 95 GLN A CA 1
ATOM 688 C C . GLN A 1 95 ? 31.815 6.242 -19.239 1.00 67.25 95 GLN A C 1
ATOM 690 O O . GLN A 1 95 ? 31.076 6.327 -20.217 1.00 67.25 95 GLN A O 1
ATOM 695 N N . ILE A 1 96 ? 32.531 7.266 -18.778 1.00 65.94 96 ILE A N 1
ATOM 696 C CA . ILE A 1 96 ? 32.691 8.531 -19.494 1.00 65.94 96 ILE A CA 1
ATOM 697 C C . ILE A 1 96 ? 33.985 8.398 -20.290 1.00 65.94 96 ILE A C 1
ATOM 699 O O . ILE A 1 96 ? 35.058 8.264 -19.701 1.00 65.94 96 ILE A O 1
ATOM 703 N N . THR A 1 97 ? 33.889 8.364 -21.616 1.00 63.12 97 THR A N 1
ATOM 704 C CA . THR A 1 97 ? 35.082 8.317 -22.471 1.00 63.12 97 THR A CA 1
ATOM 705 C C . THR A 1 97 ? 35.484 9.740 -22.865 1.00 63.12 97 THR A C 1
ATOM 707 O O . THR A 1 97 ? 34.624 10.617 -22.926 1.00 63.12 97 THR A O 1
ATOM 710 N N . PRO A 1 98 ? 36.764 10.005 -23.179 1.00 60.75 98 PRO A N 1
ATOM 711 C CA . PRO A 1 98 ? 37.186 11.313 -23.690 1.00 60.75 98 PRO A CA 1
ATOM 712 C C . PRO A 1 98 ? 36.472 11.712 -24.996 1.00 60.75 98 PRO A C 1
ATOM 714 O O . PRO A 1 98 ? 36.302 12.896 -25.267 1.00 60.75 98 PRO A O 1
ATOM 717 N N . SER A 1 99 ? 36.033 10.724 -25.786 1.00 59.91 99 SER A N 1
ATOM 718 C CA . SER A 1 99 ? 35.259 10.892 -27.023 1.00 59.91 99 SER A CA 1
ATOM 719 C C . SER A 1 99 ? 33.759 11.124 -26.799 1.00 59.91 99 SER A C 1
ATOM 721 O O . SER A 1 99 ? 33.110 11.750 -27.631 1.00 59.91 99 SER A O 1
ATOM 723 N N . GLU A 1 100 ? 33.200 10.638 -25.687 1.00 59.31 100 GLU A N 1
ATOM 724 C CA . GLU A 1 100 ? 31.803 10.845 -25.290 1.00 59.31 100 GLU A CA 1
ATOM 725 C C . GLU A 1 100 ? 31.747 11.302 -23.820 1.00 59.31 100 GLU A C 1
ATOM 727 O O . GLU A 1 100 ? 31.652 10.475 -22.906 1.00 59.31 100 GLU A O 1
ATOM 732 N N . PRO A 1 101 ? 31.776 12.624 -23.565 1.00 57.03 101 PRO A N 1
ATOM 733 C CA . PRO A 1 101 ? 31.870 13.188 -22.216 1.00 57.03 101 PRO A CA 1
ATOM 734 C C . PRO A 1 101 ? 30.609 12.979 -21.355 1.00 57.03 101 PRO A C 1
ATOM 736 O O . PRO A 1 101 ? 30.591 13.345 -20.176 1.00 57.03 101 PRO A O 1
ATOM 739 N N . HIS A 1 102 ? 29.547 12.381 -21.907 1.00 61.94 102 HIS A N 1
ATOM 740 C CA . HIS A 1 102 ? 28.290 12.125 -21.208 1.00 61.94 102 HIS A CA 1
ATOM 741 C C . HIS A 1 102 ? 27.772 10.715 -21.507 1.00 61.94 102 HIS A C 1
ATOM 743 O O . HIS A 1 102 ? 27.434 10.405 -22.648 1.00 61.94 102 HIS A O 1
ATOM 749 N N . ALA A 1 103 ? 27.630 9.886 -20.469 1.00 65.19 103 ALA A N 1
ATOM 750 C CA . ALA A 1 103 ? 26.937 8.607 -20.582 1.00 65.19 103 ALA A CA 1
ATOM 751 C C . ALA A 1 103 ? 25.473 8.836 -20.994 1.00 65.19 103 ALA A C 1
ATOM 753 O O . ALA A 1 103 ? 24.722 9.544 -20.314 1.00 65.19 103 ALA A O 1
ATOM 754 N N . ARG A 1 104 ? 25.060 8.256 -22.126 1.00 79.38 104 ARG A N 1
ATOM 755 C CA . ARG A 1 104 ? 23.779 8.566 -22.782 1.00 79.38 104 ARG A CA 1
ATOM 756 C C . ARG A 1 104 ? 22.662 7.687 -22.226 1.00 79.38 104 ARG A C 1
ATOM 758 O O . ARG A 1 104 ? 22.206 6.760 -22.889 1.00 79.38 104 ARG A O 1
ATOM 765 N N . PHE A 1 105 ? 22.218 7.980 -21.006 1.00 87.19 105 PHE A N 1
ATOM 766 C CA . PHE A 1 105 ? 21.061 7.309 -20.411 1.00 87.19 105 PHE A CA 1
ATOM 767 C C . PHE A 1 105 ? 19.757 8.008 -20.798 1.00 87.19 105 PHE A C 1
ATOM 769 O O . PHE A 1 105 ? 19.637 9.232 -20.716 1.00 87.19 105 PHE A O 1
ATOM 776 N N . LYS A 1 106 ? 18.761 7.222 -21.208 1.00 89.62 106 LYS A N 1
ATOM 777 C CA . LYS A 1 106 ? 17.400 7.697 -21.491 1.00 89.62 106 LYS A CA 1
ATOM 778 C C . LYS A 1 106 ? 16.406 6.881 -20.686 1.00 89.62 106 LYS A C 1
ATOM 780 O O . LYS A 1 106 ? 16.617 5.697 -20.485 1.00 89.62 106 LYS A O 1
ATOM 785 N N . TRP A 1 107 ? 15.300 7.491 -20.269 1.00 91.06 107 TRP A N 1
ATOM 786 C CA . TRP A 1 107 ? 14.216 6.713 -19.675 1.00 91.06 107 TRP A CA 1
ATOM 787 C C . TRP A 1 107 ? 13.710 5.663 -20.663 1.00 91.06 107 TRP A C 1
ATOM 789 O O . TRP A 1 107 ? 13.453 5.971 -21.827 1.00 91.06 107 TRP A O 1
ATOM 799 N N . GLY A 1 108 ? 13.551 4.439 -20.180 1.00 90.06 108 GLY A N 1
ATOM 800 C CA . GLY A 1 108 ? 13.028 3.318 -20.944 1.00 90.06 108 GLY A CA 1
ATOM 801 C C . GLY A 1 108 ? 12.456 2.241 -20.028 1.00 90.06 108 GLY A C 1
ATOM 802 O O . GLY A 1 108 ? 12.476 2.365 -18.802 1.00 90.06 108 GLY A O 1
ATOM 803 N N . GLY A 1 109 ? 11.930 1.180 -20.638 1.00 91.56 109 GLY A N 1
ATOM 804 C CA . GLY A 1 109 ? 11.275 0.089 -19.920 1.00 91.56 109 GLY A CA 1
ATOM 805 C C . GLY A 1 109 ? 9.922 0.478 -19.319 1.00 91.56 109 GLY A C 1
ATOM 806 O O . GLY A 1 109 ? 9.316 1.485 -19.684 1.00 91.56 109 GLY A O 1
ATOM 807 N N . CYS A 1 110 ? 9.437 -0.355 -18.398 1.00 94.81 110 CYS A N 1
ATOM 808 C CA . CYS A 1 110 ? 8.164 -0.157 -17.715 1.00 94.81 110 CYS A CA 1
ATOM 809 C C . CYS A 1 110 ? 8.401 0.058 -16.216 1.00 94.81 110 CYS A C 1
ATOM 811 O O . CYS A 1 110 ? 8.824 -0.854 -15.506 1.00 94.81 110 CYS A O 1
ATOM 813 N N . GLY A 1 111 ? 8.160 1.284 -15.746 1.00 94.06 111 GLY A N 1
ATOM 814 C CA . GLY A 1 111 ? 8.275 1.638 -14.332 1.00 94.06 111 GLY A CA 1
ATOM 815 C C . GLY A 1 111 ? 7.017 1.298 -13.528 1.00 94.06 111 GLY A C 1
ATOM 816 O O . GLY A 1 111 ? 5.900 1.358 -14.047 1.00 94.06 111 GLY A O 1
ATOM 817 N N . ASP A 1 112 ? 7.203 1.009 -12.239 1.00 95.94 112 ASP A N 1
ATOM 818 C CA . ASP A 1 112 ? 6.123 0.767 -11.274 1.00 95.94 112 ASP A CA 1
ATOM 819 C C . ASP A 1 112 ? 5.228 2.014 -11.126 1.00 95.94 112 ASP A C 1
ATOM 821 O O . ASP A 1 112 ? 5.691 3.086 -10.721 1.00 95.94 112 ASP A O 1
ATOM 825 N N . ASN A 1 113 ? 3.927 1.891 -11.429 1.00 96.19 113 ASN A N 1
ATOM 826 C CA . ASN A 1 113 ? 2.979 3.015 -11.390 1.00 96.19 113 ASN A CA 1
ATOM 827 C C . ASN A 1 113 ? 2.511 3.325 -9.962 1.00 96.19 113 ASN A C 1
ATOM 829 O O . ASN A 1 113 ? 1.377 3.051 -9.560 1.00 96.19 113 ASN A O 1
ATOM 833 N N . PHE A 1 114 ? 3.415 3.928 -9.190 1.00 96.12 114 PHE A N 1
ATOM 834 C CA . PHE A 1 114 ? 3.184 4.279 -7.794 1.00 96.12 114 PHE A CA 1
ATOM 835 C C . PHE A 1 114 ? 1.987 5.217 -7.602 1.00 96.12 114 PHE A C 1
ATOM 837 O O . PHE A 1 114 ? 1.201 5.018 -6.683 1.00 96.12 114 PHE A O 1
ATOM 844 N N . GLN A 1 115 ? 1.808 6.222 -8.464 1.00 95.69 115 GLN A N 1
ATOM 845 C CA . GLN A 1 115 ? 0.736 7.208 -8.288 1.00 95.69 115 GLN A CA 1
ATOM 846 C C . GLN A 1 115 ? -0.655 6.577 -8.385 1.00 95.69 115 GLN A C 1
ATOM 848 O O . GLN A 1 115 ? -1.553 6.931 -7.619 1.00 95.69 115 GLN A O 1
ATOM 853 N N . TRP A 1 116 ? -0.847 5.651 -9.329 1.00 96.25 116 TRP A N 1
ATOM 854 C CA . TRP A 1 116 ? -2.098 4.908 -9.432 1.00 96.25 116 TRP A CA 1
ATOM 855 C C . TRP A 1 116 ? -2.290 4.000 -8.216 1.00 96.25 116 TRP A C 1
ATOM 857 O O . TRP A 1 116 ? -3.346 4.039 -7.581 1.00 96.25 116 TRP A O 1
ATOM 867 N N . ALA A 1 117 ? -1.247 3.257 -7.839 1.00 97.31 117 ALA A N 1
ATOM 868 C CA . ALA A 1 117 ? -1.289 2.337 -6.711 1.00 97.31 117 ALA A CA 1
ATOM 869 C C . ALA A 1 117 ? -1.546 3.038 -5.365 1.00 97.31 117 ALA A C 1
ATOM 871 O O . ALA A 1 117 ? -2.334 2.538 -4.569 1.00 97.31 117 ALA A O 1
ATOM 872 N N . GLU A 1 118 ? -0.951 4.211 -5.117 1.00 97.62 118 GLU A N 1
ATOM 873 C CA . GLU A 1 118 ? -1.171 5.008 -3.902 1.00 97.62 118 GLU A CA 1
ATOM 874 C C . GLU A 1 118 ? -2.637 5.437 -3.798 1.00 97.62 118 GLU A C 1
ATOM 876 O O . GLU A 1 118 ? -3.245 5.302 -2.733 1.00 97.62 118 GLU A O 1
ATOM 881 N N . ARG A 1 119 ? -3.227 5.923 -4.900 1.00 97.06 119 ARG A N 1
ATOM 882 C CA . ARG A 1 119 ? -4.645 6.313 -4.933 1.00 97.06 119 ARG A CA 1
ATOM 883 C C . ARG A 1 119 ? -5.558 5.119 -4.689 1.00 97.06 119 ARG A C 1
ATOM 885 O O . ARG A 1 119 ? -6.479 5.230 -3.883 1.00 97.06 119 ARG A O 1
ATOM 892 N N . PHE A 1 120 ? -5.283 3.991 -5.341 1.00 96.81 120 PHE A N 1
ATOM 893 C CA . PHE A 1 120 ? -6.048 2.765 -5.149 1.00 96.81 120 PHE A CA 1
ATOM 894 C C . PHE A 1 120 ? -5.957 2.266 -3.700 1.00 96.81 120 PHE A C 1
ATOM 896 O O . PHE A 1 120 ? -6.982 2.070 -3.052 1.00 96.81 120 PHE A O 1
ATOM 903 N N . ALA A 1 121 ? -4.745 2.132 -3.154 1.00 97.56 121 ALA A N 1
ATOM 904 C CA . ALA A 1 121 ? -4.528 1.667 -1.787 1.00 97.56 121 ALA A CA 1
ATOM 905 C C . ALA A 1 121 ? -5.175 2.602 -0.759 1.00 97.56 121 ALA A C 1
ATOM 907 O O . ALA A 1 121 ? -5.756 2.134 0.217 1.00 97.56 121 ALA A O 1
ATOM 908 N N . LYS A 1 122 ? -5.124 3.919 -1.001 1.00 97.31 122 LYS A N 1
ATOM 909 C CA . LYS A 1 122 ? -5.847 4.910 -0.203 1.00 97.31 122 LYS A CA 1
ATOM 910 C C . LYS A 1 122 ? -7.354 4.648 -0.233 1.00 97.31 122 LYS A C 1
ATOM 912 O O . LYS A 1 122 ? -7.971 4.592 0.819 1.00 97.31 122 LYS A O 1
ATOM 917 N N . GLN A 1 123 ? -7.953 4.510 -1.412 1.00 95.75 123 GLN A N 1
ATOM 918 C CA . GLN A 1 123 ? -9.397 4.292 -1.539 1.00 95.75 123 GLN A CA 1
ATOM 919 C C . GLN A 1 123 ? -9.844 2.964 -0.921 1.00 95.75 123 GLN A C 1
ATOM 921 O O . GLN A 1 123 ? -10.921 2.906 -0.339 1.00 95.75 123 GLN A O 1
ATOM 926 N N . PHE A 1 124 ? -9.026 1.916 -1.036 1.00 95.94 124 PHE A N 1
ATOM 927 C CA . PHE A 1 124 ? -9.349 0.591 -0.518 1.00 95.94 124 PHE A CA 1
ATOM 928 C C . PHE A 1 124 ? -9.212 0.495 1.005 1.00 95.94 124 PHE A C 1
ATOM 930 O O . PHE A 1 124 ? -10.134 0.027 1.665 1.00 95.94 124 PHE A O 1
ATOM 937 N N . LEU A 1 125 ? -8.090 0.948 1.572 1.00 96.06 125 LEU A N 1
ATOM 938 C CA . LEU A 1 125 ? -7.812 0.784 3.004 1.00 96.06 125 LEU A CA 1
ATOM 939 C C . LEU A 1 125 ? -8.468 1.863 3.868 1.00 96.06 125 LEU A C 1
ATOM 941 O O . LEU A 1 125 ? -8.922 1.566 4.967 1.00 96.06 125 LEU A O 1
ATOM 945 N N . ASP A 1 126 ? -8.538 3.107 3.386 1.00 96.12 126 ASP A N 1
ATOM 946 C CA . ASP A 1 126 ? -9.024 4.219 4.207 1.00 96.12 126 ASP A CA 1
ATOM 947 C C . ASP A 1 126 ? -10.564 4.227 4.328 1.00 96.12 126 ASP A C 1
ATOM 949 O O . ASP A 1 126 ? -11.085 4.927 5.189 1.00 96.12 126 ASP A O 1
ATOM 953 N N . ALA A 1 127 ? -11.304 3.501 3.476 1.00 94.31 127 ALA A N 1
ATOM 954 C CA . ALA A 1 127 ? -12.767 3.603 3.392 1.00 94.31 127 ALA A CA 1
ATOM 955 C C . ALA A 1 127 ? -13.465 3.342 4.738 1.00 94.31 127 ALA A C 1
ATOM 957 O O . ALA A 1 127 ? -14.248 4.173 5.192 1.00 94.31 127 ALA A O 1
ATOM 958 N N . HIS A 1 128 ? -13.130 2.230 5.401 1.00 92.25 128 HIS A N 1
ATOM 959 C CA . HIS A 1 128 ? -13.727 1.882 6.692 1.00 92.25 128 HIS A CA 1
ATOM 960 C C . HIS A 1 128 ? -13.357 2.886 7.790 1.00 92.25 128 HIS A C 1
ATOM 962 O O . HIS A 1 128 ? -14.220 3.340 8.537 1.00 92.25 128 HIS A O 1
ATOM 968 N N . GLU A 1 129 ? -12.084 3.273 7.861 1.00 94.19 129 GLU A N 1
ATOM 969 C CA . GLU A 1 129 ? -11.594 4.201 8.882 1.00 94.19 129 GLU A CA 1
ATOM 970 C C . GLU A 1 129 ? -12.190 5.608 8.714 1.00 94.19 129 GLU A C 1
ATOM 972 O O . GLU A 1 129 ? -12.455 6.293 9.700 1.00 94.19 129 GLU A O 1
ATOM 977 N N . ILE A 1 130 ? -12.441 6.043 7.473 1.00 93.44 130 ILE A N 1
ATOM 978 C CA . ILE A 1 130 ? -13.138 7.304 7.189 1.00 93.44 130 ILE A CA 1
ATOM 979 C C . ILE A 1 130 ? -14.566 7.252 7.726 1.00 93.44 130 ILE A C 1
ATOM 981 O O . ILE A 1 130 ? -14.967 8.180 8.425 1.00 93.44 130 ILE A O 1
ATOM 985 N N . ASP A 1 131 ? -15.305 6.176 7.447 1.00 92.38 131 ASP A N 1
ATOM 986 C CA . ASP A 1 131 ? -16.679 6.029 7.932 1.00 92.38 131 ASP A CA 1
ATOM 987 C C . ASP A 1 131 ? -16.734 6.021 9.465 1.00 92.38 131 ASP A C 1
ATOM 989 O O . ASP A 1 131 ? -17.563 6.713 10.055 1.00 92.38 131 ASP A O 1
ATOM 993 N N . VAL A 1 132 ? -15.807 5.308 10.115 1.00 90.88 132 VAL A N 1
ATOM 994 C CA . VAL A 1 132 ? -15.697 5.277 11.580 1.00 90.88 132 VAL A CA 1
ATOM 995 C C . VAL A 1 132 ? -15.381 6.660 12.148 1.00 90.88 132 VAL A C 1
ATOM 997 O O . VAL A 1 132 ? -16.031 7.084 13.098 1.00 90.88 132 VAL A O 1
ATOM 1000 N N . ARG A 1 133 ? -14.413 7.377 11.568 1.00 91.69 133 ARG A N 1
ATOM 1001 C CA . ARG A 1 133 ? -14.027 8.727 12.006 1.00 91.69 133 ARG A CA 1
ATOM 1002 C C . ARG A 1 133 ? -15.148 9.752 11.823 1.00 91.69 133 ARG A C 1
ATOM 1004 O O . ARG A 1 133 ? -15.237 10.694 12.597 1.00 91.69 133 ARG A O 1
ATOM 1011 N N . GLU A 1 134 ? -15.970 9.599 10.789 1.00 90.88 134 GLU A N 1
ATOM 1012 C CA . GLU A 1 134 ? -17.106 10.485 10.507 1.00 90.88 134 GLU A CA 1
ATOM 1013 C C . GLU A 1 134 ? -18.383 10.083 11.267 1.00 90.88 134 GLU A C 1
ATOM 1015 O O . GLU A 1 134 ? -19.430 10.699 11.069 1.00 90.88 134 GLU A O 1
ATOM 1020 N N . GLY A 1 135 ? -18.327 9.047 12.113 1.00 84.50 135 GLY A N 1
ATOM 1021 C CA . GLY A 1 135 ? -19.484 8.552 12.860 1.00 84.50 135 GLY A CA 1
ATOM 1022 C C . GLY A 1 135 ? -20.584 7.971 11.964 1.00 84.50 135 GLY A C 1
ATOM 1023 O O . GLY A 1 135 ? -21.747 7.899 12.370 1.00 84.50 135 GLY A O 1
ATOM 1024 N N . LYS A 1 136 ? -20.251 7.571 10.730 1.00 81.88 136 LYS A N 1
ATOM 1025 C CA . LYS A 1 136 ? -21.222 6.998 9.797 1.00 81.88 136 LYS A CA 1
ATOM 1026 C C . LYS A 1 136 ? -21.640 5.605 10.272 1.00 81.88 136 LYS A C 1
ATOM 1028 O O . LYS A 1 136 ? -20.788 4.792 10.642 1.00 81.88 136 LYS A O 1
ATOM 1033 N N . PRO A 1 137 ? -22.947 5.287 10.257 1.00 70.00 137 PRO A N 1
ATOM 1034 C CA . PRO A 1 137 ? -23.404 3.950 10.597 1.00 70.00 137 PRO A CA 1
ATOM 1035 C C . PRO A 1 137 ? -22.841 2.946 9.590 1.00 70.00 137 PRO A C 1
ATOM 1037 O O . PRO A 1 137 ? -22.790 3.227 8.391 1.00 70.00 137 PRO A O 1
ATOM 1040 N N . ALA A 1 138 ? -22.442 1.767 10.078 1.00 62.69 138 ALA A N 1
ATOM 1041 C CA . ALA A 1 138 ? -22.006 0.675 9.215 1.00 62.69 138 ALA A CA 1
ATOM 1042 C C . ALA A 1 138 ? -23.051 0.436 8.107 1.00 62.69 138 ALA A C 1
ATOM 1044 O O . ALA A 1 138 ? -24.255 0.504 8.397 1.00 62.69 138 ALA A O 1
ATOM 1045 N N . PRO A 1 139 ? -22.628 0.156 6.858 1.00 60.00 139 PRO A N 1
ATOM 1046 C CA . PRO A 1 139 ? -23.567 -0.140 5.789 1.00 60.00 139 PRO A CA 1
ATOM 1047 C C . PRO A 1 139 ? -24.485 -1.266 6.258 1.00 60.00 139 PRO A C 1
ATOM 1049 O O . PRO A 1 139 ? -24.024 -2.307 6.729 1.00 60.00 139 PRO A O 1
ATOM 1052 N N . ALA A 1 140 ? -25.796 -1.025 6.200 1.00 53.66 140 ALA A N 1
ATOM 1053 C CA . ALA A 1 140 ? -26.772 -2.027 6.588 1.00 53.66 140 ALA A CA 1
ATOM 1054 C C . ALA A 1 140 ? -26.501 -3.291 5.766 1.00 53.66 140 ALA A C 1
ATOM 1056 O O . ALA A 1 140 ? -26.537 -3.230 4.538 1.00 53.66 140 ALA A O 1
ATOM 1057 N N . ASN A 1 141 ? -26.225 -4.418 6.433 1.00 49.84 141 ASN A N 1
ATOM 1058 C CA . ASN A 1 141 ? -26.133 -5.718 5.777 1.00 49.84 141 ASN A CA 1
ATOM 1059 C C . ASN A 1 141 ? -27.404 -5.915 4.938 1.00 49.84 141 ASN A C 1
ATOM 1061 O O . ASN A 1 141 ? -28.479 -6.190 5.478 1.00 49.84 141 ASN A O 1
ATOM 1065 N N . THR A 1 142 ? -27.302 -5.794 3.616 1.00 47.69 142 THR A N 1
ATOM 1066 C CA . THR A 1 142 ? -28.369 -6.108 2.657 1.00 47.69 142 THR A CA 1
ATOM 1067 C C . THR A 1 142 ? -28.488 -7.620 2.471 1.00 47.69 142 THR A C 1
ATOM 1069 O O . THR A 1 142 ? -28.576 -8.145 1.369 1.00 47.69 142 THR A O 1
ATOM 1072 N N . SER A 1 143 ? -28.536 -8.329 3.594 1.00 51.50 143 SER A N 1
ATOM 1073 C CA . SER A 1 143 ? -28.992 -9.707 3.725 1.00 51.50 143 SER A CA 1
ATOM 1074 C C . SER A 1 143 ? -30.127 -9.768 4.754 1.00 51.50 143 SER A C 1
ATOM 1076 O O . SER A 1 143 ? -30.218 -10.696 5.555 1.00 51.50 143 SER A O 1
ATOM 1078 N N . ALA A 1 144 ? -30.973 -8.735 4.796 1.00 41.59 144 ALA A N 1
ATOM 1079 C CA . ALA A 1 144 ? -32.230 -8.802 5.522 1.00 41.59 144 ALA A CA 1
ATOM 1080 C C . ALA A 1 144 ? -33.262 -9.506 4.622 1.00 41.59 144 ALA A C 1
ATOM 1082 O O . ALA A 1 144 ? -33.490 -9.039 3.502 1.00 41.59 144 ALA A O 1
ATOM 1083 N N . PRO A 1 145 ? -33.904 -10.601 5.073 1.00 47.75 145 PRO A N 1
ATOM 1084 C CA . PRO A 1 145 ? -35.006 -11.197 4.329 1.00 47.75 145 PRO A CA 1
ATOM 1085 C C . PRO A 1 145 ? -36.130 -10.157 4.175 1.00 47.75 145 PRO A C 1
ATOM 1087 O O . PRO A 1 145 ? -36.279 -9.278 5.037 1.00 47.75 145 PRO A O 1
ATOM 1090 N N . PRO A 1 146 ? -36.918 -10.212 3.086 1.00 42.69 146 PRO A N 1
ATOM 1091 C CA . PRO A 1 146 ? -37.889 -9.174 2.772 1.00 42.69 146 PRO A CA 1
ATOM 1092 C C . PRO A 1 146 ? -38.862 -9.003 3.939 1.00 42.69 146 PRO A C 1
ATOM 1094 O O . PRO A 1 146 ? -39.547 -9.942 4.348 1.00 42.69 146 PRO A O 1
ATOM 1097 N N . LYS A 1 147 ? -38.923 -7.787 4.497 1.00 43.75 147 LYS A N 1
ATOM 1098 C CA . LYS A 1 147 ? -39.885 -7.454 5.549 1.00 43.75 147 LYS A CA 1
ATOM 1099 C C . LYS A 1 147 ? -41.294 -7.588 4.979 1.00 43.75 147 LYS A C 1
ATOM 1101 O O . LYS A 1 147 ? -41.777 -6.704 4.273 1.00 43.75 147 LYS A O 1
ATOM 1106 N N . THR A 1 148 ? -41.984 -8.672 5.320 1.00 43.59 148 THR A N 1
ATOM 1107 C CA . THR A 1 148 ? -43.421 -8.800 5.076 1.00 43.59 148 THR A CA 1
ATOM 1108 C C . THR A 1 148 ? -44.137 -7.671 5.817 1.00 43.59 148 THR A C 1
ATOM 1110 O O . THR A 1 148 ? -44.082 -7.593 7.048 1.00 43.59 148 THR A O 1
ATOM 1113 N N . LYS A 1 149 ? -44.799 -6.776 5.075 1.00 39.41 149 LYS A N 1
ATOM 1114 C CA . LYS A 1 149 ? -45.645 -5.713 5.632 1.00 39.41 149 LYS A CA 1
ATOM 1115 C C . LYS A 1 149 ? -46.704 -6.343 6.546 1.00 39.41 149 LYS A C 1
ATOM 1117 O O . LYS A 1 149 ? -47.635 -6.987 6.067 1.00 39.41 149 LYS A O 1
ATOM 1122 N N . LYS A 1 150 ? -46.599 -6.141 7.865 1.00 45.59 150 LYS A N 1
ATOM 1123 C CA . LYS A 1 150 ? -47.690 -6.457 8.800 1.00 45.59 150 LYS A CA 1
ATOM 1124 C C . LYS A 1 150 ? -48.868 -5.526 8.487 1.00 45.59 150 LYS A C 1
ATOM 1126 O O . LYS A 1 150 ? -48.830 -4.345 8.823 1.00 45.59 150 LYS A O 1
ATOM 1131 N N . LYS A 1 151 ? -49.908 -6.057 7.832 1.00 37.44 151 LYS A N 1
ATOM 1132 C CA . LYS A 1 151 ? -51.215 -5.393 7.694 1.00 37.44 151 LYS A CA 1
ATOM 1133 C C . LYS A 1 151 ? -51.752 -5.061 9.090 1.00 37.44 151 LYS A C 1
ATOM 1135 O O . LYS A 1 151 ? -51.782 -5.921 9.971 1.00 37.44 151 LYS A O 1
ATOM 1140 N N . GLY A 1 152 ? -52.161 -3.806 9.276 1.00 43.06 152 GLY A N 1
ATOM 1141 C CA . GLY A 1 152 ? -52.723 -3.298 10.522 1.00 43.06 152 GLY A CA 1
ATOM 1142 C C . GLY A 1 152 ? -53.908 -4.136 10.996 1.00 43.06 152 GLY A C 1
ATOM 1143 O O . GLY A 1 152 ? -54.871 -4.356 10.262 1.00 43.06 152 GLY A O 1
ATOM 1144 N N . ARG A 1 153 ? -53.844 -4.602 12.245 1.00 47.31 153 ARG A N 1
ATOM 1145 C CA . ARG A 1 153 ? -54.972 -5.253 12.911 1.00 47.31 153 ARG A CA 1
ATOM 1146 C C . ARG A 1 153 ? -55.817 -4.158 13.562 1.00 47.31 153 ARG A C 1
ATOM 1148 O O . ARG A 1 153 ? -55.382 -3.525 14.520 1.00 47.31 153 ARG A O 1
ATOM 1155 N N . ARG A 1 154 ? -56.999 -3.914 12.988 1.00 44.09 154 ARG A N 1
ATOM 1156 C CA . ARG A 1 154 ? -58.028 -2.998 13.505 1.00 44.09 154 ARG A CA 1
ATOM 1157 C C . ARG A 1 154 ? -58.344 -3.316 14.973 1.00 44.09 154 ARG A C 1
ATOM 1159 O O . ARG A 1 154 ? -58.399 -4.481 15.368 1.00 44.09 154 ARG A O 1
ATOM 1166 N N . GLY A 1 155 ? -58.520 -2.259 15.765 1.00 43.25 155 GLY A N 1
ATOM 1167 C CA . GLY A 1 155 ? -58.683 -2.313 17.214 1.00 43.25 155 GLY A CA 1
ATOM 1168 C C . GLY A 1 155 ? -59.894 -3.124 17.675 1.00 43.25 155 GLY A C 1
ATOM 1169 O O . GLY A 1 155 ? -60.987 -3.017 17.124 1.00 43.25 155 GLY A O 1
ATOM 1170 N N . ARG A 1 156 ? -59.703 -3.902 18.746 1.00 52.84 156 ARG A N 1
ATOM 1171 C CA . ARG A 1 156 ? -60.798 -4.410 19.579 1.00 52.84 156 ARG A CA 1
ATOM 1172 C C . ARG A 1 156 ? -61.070 -3.399 20.691 1.00 52.84 156 ARG A C 1
ATOM 1174 O O . ARG A 1 156 ? -60.169 -3.084 21.469 1.00 52.84 156 ARG A O 1
ATOM 1181 N N . LYS A 1 157 ? -62.309 -2.903 20.755 1.00 45.44 157 LYS A N 1
ATOM 1182 C CA . LYS A 1 157 ? -62.819 -2.064 21.850 1.00 45.44 157 LYS A CA 1
ATOM 1183 C C . LYS A 1 157 ? -62.683 -2.828 23.177 1.00 45.44 157 LYS A C 1
ATOM 1185 O O . LYS A 1 157 ? -63.095 -3.983 23.264 1.00 45.44 157 LYS A O 1
ATOM 1190 N N . ARG A 1 158 ? -62.078 -2.200 24.191 1.00 49.12 158 ARG A N 1
ATOM 1191 C CA . ARG A 1 158 ? -62.021 -2.726 25.565 1.00 49.12 158 ARG A CA 1
ATOM 1192 C C . ARG A 1 158 ? -63.324 -2.368 26.284 1.00 49.12 158 ARG A C 1
ATOM 1194 O O . ARG A 1 158 ? -63.743 -1.217 26.231 1.00 49.12 158 ARG A O 1
ATOM 1201 N N . LEU A 1 159 ? -63.938 -3.348 26.942 1.00 48.00 159 LEU A N 1
ATOM 1202 C CA . LEU A 1 159 ? -65.064 -3.147 27.860 1.00 48.00 159 LEU A CA 1
ATOM 1203 C C . LEU A 1 159 ? -64.594 -2.417 29.137 1.00 48.00 159 LEU A C 1
ATOM 1205 O O . LEU A 1 159 ? -63.439 -2.604 29.543 1.00 48.00 159 LEU A O 1
ATOM 1209 N N . PRO A 1 160 ? -65.452 -1.604 29.779 1.00 44.84 160 PRO A N 1
ATOM 1210 C CA . PRO A 1 160 ? -65.089 -0.872 30.987 1.00 44.84 160 PRO A CA 1
ATOM 1211 C C . PRO A 1 160 ? -64.961 -1.817 32.193 1.00 44.84 160 PRO A C 1
ATOM 1213 O O . PRO A 1 160 ? -65.764 -2.727 32.385 1.00 44.84 160 PRO A O 1
ATOM 1216 N N . ARG A 1 161 ? -63.927 -1.600 33.013 1.00 48.59 161 ARG A N 1
ATOM 1217 C CA . ARG A 1 161 ? -63.715 -2.307 34.286 1.00 48.59 161 ARG A CA 1
ATOM 1218 C C . ARG A 1 161 ? -64.443 -1.579 35.420 1.00 48.59 161 ARG A C 1
ATOM 1220 O O . ARG A 1 161 ? -64.290 -0.371 35.566 1.00 48.59 161 ARG A O 1
ATOM 1227 N N . SER A 1 162 ? -65.179 -2.331 36.236 1.00 42.72 162 SER A N 1
ATOM 1228 C CA . SER A 1 162 ? -65.834 -1.863 37.466 1.00 42.72 162 SER A CA 1
ATOM 1229 C C . SER A 1 162 ? -64.825 -1.425 38.546 1.00 42.72 162 SER A C 1
ATOM 1231 O O . SER A 1 162 ? -63.695 -1.926 38.567 1.00 42.72 162 SER A O 1
ATOM 1233 N N . PRO A 1 163 ? -65.217 -0.540 39.482 1.00 49.66 163 PRO A N 1
ATOM 1234 C CA . PRO A 1 163 ? -64.312 0.005 40.488 1.00 49.66 163 PRO A CA 1
ATOM 1235 C C . PRO A 1 163 ? -64.192 -0.939 41.694 1.00 49.66 163 PRO A C 1
ATOM 1237 O O . PRO A 1 163 ? -65.196 -1.357 42.270 1.00 49.66 163 PRO A O 1
ATOM 1240 N N . ARG A 1 164 ? -62.963 -1.255 42.125 1.00 50.34 164 ARG A N 1
ATOM 1241 C CA . ARG A 1 164 ? -62.719 -1.895 43.429 1.00 50.34 164 ARG A CA 1
ATOM 1242 C C . ARG A 1 164 ? -61.927 -0.974 44.353 1.00 50.34 164 ARG A C 1
ATOM 1244 O O . ARG A 1 164 ? -60.900 -0.419 43.976 1.00 50.34 164 ARG A O 1
ATOM 1251 N N . ARG A 1 165 ? -62.487 -0.835 45.557 1.00 42.41 165 ARG A N 1
ATOM 1252 C CA . ARG A 1 165 ? -62.043 -0.055 46.718 1.00 42.41 165 ARG A CA 1
ATOM 1253 C C . ARG A 1 165 ? -60.656 -0.495 47.211 1.00 42.41 165 ARG A C 1
ATOM 1255 O O . ARG A 1 165 ? -60.283 -1.657 47.070 1.00 42.41 165 ARG A O 1
ATOM 1262 N N . GLY A 1 166 ? -59.919 0.454 47.788 1.00 43.00 166 GLY A N 1
ATOM 1263 C CA . GLY A 1 166 ? -58.539 0.286 48.244 1.00 43.00 166 GLY A CA 1
ATOM 1264 C C . GLY A 1 166 ? -58.355 -0.551 49.515 1.00 43.00 166 GLY A C 1
ATOM 1265 O O . GLY A 1 166 ? -59.298 -0.816 50.259 1.00 43.00 166 GLY A O 1
ATOM 1266 N N . ARG A 1 167 ? -57.092 -0.910 49.780 1.00 40.09 167 ARG A N 1
ATOM 1267 C CA . ARG A 1 167 ? -56.583 -1.314 51.100 1.00 40.09 167 ARG A CA 1
ATOM 1268 C C . ARG A 1 167 ? -55.091 -0.946 51.210 1.00 40.09 167 ARG A C 1
ATOM 1270 O O . ARG A 1 167 ? -54.343 -1.291 50.297 1.00 40.09 167 ARG A O 1
ATOM 1277 N N . PRO A 1 168 ? -54.644 -0.253 52.272 1.00 53.91 168 PRO A N 1
ATOM 1278 C CA . PRO A 1 168 ? -53.245 0.141 52.445 1.00 53.91 168 PRO A CA 1
ATOM 1279 C C . PRO A 1 168 ? -52.454 -0.914 53.236 1.00 53.91 168 PRO A C 1
ATOM 1281 O O . PRO A 1 168 ? -53.052 -1.654 54.013 1.00 53.91 168 PRO A O 1
ATOM 1284 N N . THR A 1 169 ? -51.128 -0.969 53.038 1.00 41.72 169 THR A N 1
ATOM 1285 C CA . THR A 1 169 ? -50.042 -1.504 53.916 1.00 41.72 169 THR A CA 1
ATOM 1286 C C . THR A 1 169 ? -48.839 -1.852 53.015 1.00 41.72 169 THR A C 1
ATOM 1288 O O . THR A 1 169 ? -49.032 -2.269 51.884 1.00 41.72 169 THR A O 1
ATOM 1291 N N . ARG A 1 170 ? -47.550 -1.724 53.343 1.00 41.03 170 ARG A N 1
ATOM 1292 C CA . ARG A 1 170 ? -46.750 -1.263 54.490 1.00 41.03 170 ARG A CA 1
ATOM 1293 C C . ARG A 1 170 ? -45.346 -1.022 53.895 1.00 41.03 170 ARG A C 1
ATOM 1295 O O . ARG A 1 170 ? -44.878 -1.856 53.121 1.00 41.03 170 ARG A O 1
ATOM 1302 N N . LYS A 1 171 ? -44.675 0.094 54.209 1.00 41.56 171 LYS A N 1
ATOM 1303 C CA . LYS A 1 171 ? -43.294 0.356 53.750 1.00 41.56 171 LYS A CA 1
ATOM 1304 C C . LYS A 1 171 ? -42.376 -0.773 54.240 1.00 41.56 171 LYS A C 1
ATOM 1306 O O . LYS A 1 171 ? -42.267 -0.982 55.447 1.00 41.56 171 LYS A O 1
ATOM 1311 N N . ARG A 1 172 ? -41.729 -1.501 53.324 1.00 40.41 172 ARG A N 1
ATOM 1312 C CA . ARG A 1 172 ? -40.699 -2.494 53.656 1.00 40.41 172 ARG A CA 1
ATOM 1313 C C . ARG A 1 172 ? -39.339 -1.799 53.620 1.00 40.41 172 ARG A C 1
ATOM 1315 O O . ARG A 1 172 ? -38.942 -1.263 52.592 1.00 40.41 172 ARG A O 1
ATOM 1322 N N . PHE A 1 173 ? -38.676 -1.760 54.770 1.00 39.03 173 PHE A N 1
ATOM 1323 C CA . PHE A 1 173 ? -37.321 -1.244 54.949 1.00 39.03 173 PHE A CA 1
ATOM 1324 C C . PHE A 1 173 ? -36.309 -2.404 54.876 1.00 39.03 173 PHE A C 1
ATOM 1326 O O . PHE A 1 173 ? -36.594 -3.477 55.406 1.00 39.03 173 PHE A O 1
ATOM 1333 N N . ARG A 1 174 ? -35.113 -2.098 54.337 1.00 44.94 174 ARG A N 1
ATOM 1334 C CA . ARG A 1 174 ? -33.834 -2.862 54.301 1.00 44.94 174 ARG A CA 1
ATOM 1335 C C . ARG A 1 174 ? -33.706 -3.922 53.187 1.00 44.94 174 ARG A C 1
ATOM 1337 O O . ARG A 1 174 ? -34.664 -4.618 52.890 1.00 44.94 174 ARG A O 1
ATOM 1344 N N . SER A 1 175 ? -32.569 -4.040 52.488 1.00 37.31 175 SER A N 1
ATOM 1345 C CA . SER A 1 175 ? -31.171 -3.815 52.915 1.00 37.31 175 SER A CA 1
ATOM 1346 C C . SER A 1 175 ? -30.298 -3.261 51.774 1.00 37.31 175 SER A C 1
ATOM 1348 O O . SER A 1 175 ? -30.430 -3.700 50.636 1.00 37.31 175 SER A O 1
ATOM 1350 N N . ARG A 1 176 ? -29.383 -2.327 52.077 1.00 43.34 176 ARG A N 1
ATOM 1351 C CA . ARG A 1 176 ? -28.306 -1.893 51.163 1.00 43.34 176 ARG A CA 1
ATOM 1352 C C . ARG A 1 176 ? -27.317 -3.052 50.935 1.00 43.34 176 ARG A C 1
ATOM 1354 O O . ARG A 1 176 ? -26.983 -3.709 51.923 1.00 43.34 176 ARG A O 1
ATOM 1361 N N . PRO A 1 177 ? -26.799 -3.283 49.716 1.00 43.69 177 PRO A N 1
ATOM 1362 C CA . PRO A 1 177 ? -25.668 -4.180 49.525 1.00 43.69 177 PRO A CA 1
ATOM 1363 C C . PRO A 1 177 ? -24.432 -3.597 50.211 1.00 43.69 177 PRO A C 1
ATOM 1365 O O . PRO A 1 177 ? -24.125 -2.411 50.079 1.00 43.69 177 PRO A O 1
ATOM 1368 N N . ARG A 1 178 ? -23.759 -4.451 50.977 1.00 37.44 178 ARG A N 1
ATOM 1369 C CA . ARG A 1 178 ? -22.438 -4.232 51.563 1.00 37.44 178 ARG A CA 1
ATOM 1370 C C . ARG A 1 178 ? -21.476 -3.983 50.395 1.00 37.44 178 ARG A C 1
ATOM 1372 O O . ARG A 1 178 ? -21.342 -4.854 49.544 1.00 37.44 178 ARG A O 1
ATOM 1379 N N . TYR A 1 179 ? -20.890 -2.789 50.308 1.00 35.59 179 TYR A N 1
ATOM 1380 C CA . TYR A 1 179 ? -19.791 -2.536 49.377 1.00 35.59 179 TYR A CA 1
ATOM 1381 C C . TYR A 1 179 ? -18.636 -3.448 49.785 1.00 35.59 179 TYR A C 1
ATOM 1383 O O . TYR A 1 179 ? -18.096 -3.295 50.879 1.00 35.59 179 TYR A O 1
ATOM 1391 N N . ASP A 1 180 ? -18.323 -4.411 48.927 1.00 41.31 180 ASP A N 1
ATOM 1392 C CA . ASP A 1 180 ? -17.141 -5.249 49.055 1.00 41.31 180 ASP A CA 1
ATOM 1393 C C . ASP A 1 180 ? -15.920 -4.357 48.793 1.00 41.31 180 ASP A C 1
ATOM 1395 O O . ASP A 1 180 ? -15.794 -3.757 47.721 1.00 41.31 180 ASP A O 1
ATOM 1399 N N . TYR A 1 181 ? -15.094 -4.156 49.817 1.00 41.84 181 TYR A N 1
ATOM 1400 C CA . TYR A 1 181 ? -13.899 -3.310 49.770 1.00 41.84 181 TYR A CA 1
ATOM 1401 C C . TYR A 1 181 ? -12.663 -4.195 49.627 1.00 41.84 181 TYR A C 1
ATOM 1403 O O . TYR A 1 181 ? -11.692 -4.024 50.348 1.00 41.84 181 TYR A O 1
ATOM 1411 N N . ASP A 1 182 ? -12.697 -5.139 48.694 1.00 45.56 182 ASP A N 1
ATOM 1412 C CA . ASP A 1 182 ? -11.530 -5.935 48.351 1.00 45.56 182 ASP A CA 1
ATOM 1413 C C . ASP A 1 182 ? -11.153 -5.688 46.888 1.00 45.56 182 ASP A C 1
ATOM 1415 O O . ASP A 1 182 ? -11.998 -5.574 46.002 1.00 45.56 182 ASP A O 1
ATOM 1419 N N . ASP A 1 183 ? -9.845 -5.547 46.664 1.00 47.69 183 ASP A N 1
ATOM 1420 C CA . ASP A 1 183 ? -9.174 -5.415 45.365 1.00 47.69 183 ASP A CA 1
ATOM 1421 C C . ASP A 1 183 ? -8.865 -4.006 44.801 1.00 47.69 183 ASP A C 1
ATOM 1423 O O . ASP A 1 183 ? -8.927 -3.745 43.594 1.00 47.69 183 ASP A O 1
ATOM 1427 N N . ARG A 1 184 ? -8.435 -3.060 45.653 1.00 48.66 184 ARG A N 1
ATOM 1428 C CA . ARG A 1 184 ? -7.656 -1.888 45.172 1.00 48.66 184 ARG A CA 1
ATOM 1429 C C . ARG A 1 184 ? -6.159 -2.177 45.020 1.00 48.66 184 ARG A C 1
ATOM 1431 O O . ARG A 1 184 ? -5.499 -1.541 44.203 1.00 48.66 184 ARG A O 1
ATOM 1438 N N . GLY A 1 185 ? -5.626 -3.132 45.786 1.00 49.41 185 GLY A N 1
ATOM 1439 C CA . GLY A 1 185 ? -4.191 -3.434 45.828 1.00 49.41 185 GLY A CA 1
ATOM 1440 C C . GLY A 1 185 ? -3.666 -4.187 44.601 1.00 49.41 185 GLY A C 1
ATOM 1441 O O . GLY A 1 185 ? -2.559 -3.904 44.149 1.00 49.41 185 GLY A O 1
ATOM 1442 N N . SER A 1 186 ? -4.457 -5.098 44.022 1.00 54.09 186 SER A N 1
ATOM 1443 C CA . SER A 1 186 ? -4.062 -5.834 42.809 1.00 54.09 186 SER A CA 1
ATOM 1444 C C . SER A 1 186 ? -4.079 -4.935 41.574 1.00 54.09 186 SER A C 1
ATOM 1446 O O . SER A 1 186 ? -3.160 -4.960 40.756 1.00 54.09 186 SER A O 1
ATOM 1448 N N . ARG A 1 187 ? -5.071 -4.038 41.494 1.00 51.69 187 ARG A N 1
ATOM 1449 C CA . ARG A 1 187 ? -5.227 -3.079 40.391 1.00 51.69 187 ARG A CA 1
ATOM 1450 C C . ARG A 1 187 ? -3.998 -2.186 40.196 1.00 51.69 187 ARG A C 1
ATOM 1452 O O . ARG A 1 187 ? -3.587 -1.978 39.064 1.00 51.69 187 ARG A O 1
ATOM 1459 N N . TYR A 1 188 ? -3.367 -1.738 41.285 1.00 49.56 188 TYR A N 1
ATOM 1460 C CA . TYR A 1 188 ? -2.141 -0.925 41.248 1.00 49.56 188 TYR A CA 1
ATOM 1461 C C . TYR A 1 188 ? -0.863 -1.706 40.888 1.00 49.56 188 TYR A C 1
ATOM 1463 O O . TYR A 1 188 ? 0.152 -1.089 40.558 1.00 49.56 188 TYR A O 1
ATOM 1471 N N . ARG A 1 189 ? -0.881 -3.046 40.947 1.00 51.19 189 ARG A N 1
ATOM 1472 C CA . ARG A 1 189 ? 0.258 -3.890 40.537 1.00 51.19 189 ARG A CA 1
ATOM 1473 C C . ARG A 1 189 ? 0.287 -4.168 39.039 1.00 51.19 189 ARG A C 1
ATOM 1475 O O . ARG A 1 189 ? 1.349 -4.513 38.525 1.00 51.19 189 ARG A O 1
ATOM 1482 N N . ASN A 1 190 ? -0.836 -4.020 38.336 1.00 57.69 190 ASN A N 1
ATOM 1483 C CA . ASN A 1 190 ? -0.854 -4.187 36.890 1.00 57.69 190 ASN A CA 1
ATOM 1484 C C . ASN A 1 190 ? -0.089 -3.022 36.232 1.00 57.69 190 ASN A C 1
ATOM 1486 O O . ASN A 1 190 ? -0.430 -1.851 36.405 1.00 57.69 190 ASN A O 1
ATOM 1490 N N . ILE A 1 191 ? 0.956 -3.358 35.473 1.00 55.06 191 ILE A N 1
ATOM 1491 C CA . ILE A 1 191 ? 1.800 -2.405 34.743 1.00 55.06 191 ILE A CA 1
ATOM 1492 C C . ILE A 1 191 ? 0.970 -1.559 33.764 1.00 55.06 191 ILE A C 1
ATOM 1494 O O . ILE A 1 191 ? 1.220 -0.367 33.616 1.00 55.06 191 ILE A O 1
ATOM 1498 N N . GLU A 1 192 ? -0.072 -2.154 33.184 1.00 51.00 192 GLU A N 1
ATOM 1499 C CA . GLU A 1 192 ? -1.033 -1.515 32.285 1.00 51.00 192 GLU A CA 1
ATOM 1500 C C . GLU A 1 192 ? -1.851 -0.441 33.018 1.00 51.00 192 GLU A C 1
ATOM 1502 O O . GLU A 1 192 ? -2.128 0.625 32.476 1.00 51.00 192 GLU A O 1
ATOM 1507 N N . TYR A 1 193 ? -2.161 -0.674 34.297 1.00 56.28 193 TYR A N 1
ATOM 1508 C CA . TYR A 1 193 ? -2.871 0.284 35.143 1.00 56.28 193 TYR A CA 1
ATOM 1509 C C . TYR A 1 193 ? -1.964 1.430 35.594 1.00 56.28 193 TYR A C 1
ATOM 1511 O O . TYR A 1 193 ? -2.424 2.562 35.668 1.00 56.28 193 TYR A O 1
ATOM 1519 N N . ARG A 1 194 ? -0.675 1.165 35.858 1.00 56.50 194 ARG A N 1
ATOM 1520 C CA . ARG A 1 194 ? 0.307 2.219 36.174 1.00 56.50 194 ARG A CA 1
ATOM 1521 C C . ARG A 1 194 ? 0.537 3.148 34.986 1.00 56.50 194 ARG A C 1
ATOM 1523 O O . ARG A 1 194 ? 0.477 4.353 35.165 1.00 56.50 194 ARG A O 1
ATOM 1530 N N . MET A 1 195 ? 0.718 2.596 33.785 1.00 51.00 195 MET A N 1
ATOM 1531 C CA . MET A 1 195 ? 0.878 3.394 32.562 1.00 51.00 195 MET A CA 1
ATOM 1532 C C . MET A 1 195 ? -0.378 4.205 32.222 1.00 51.00 195 MET A C 1
ATOM 1534 O O . MET A 1 195 ? -0.277 5.283 31.647 1.00 51.00 195 MET A O 1
ATOM 1538 N N . ALA A 1 196 ? -1.560 3.695 32.575 1.00 57.03 196 ALA A N 1
ATOM 1539 C CA . ALA A 1 196 ? -2.819 4.379 32.319 1.00 57.03 196 ALA A CA 1
ATOM 1540 C C . ALA A 1 196 ? -3.197 5.395 33.416 1.00 57.03 196 ALA A C 1
ATOM 1542 O O . ALA A 1 196 ? -3.852 6.383 33.109 1.00 57.03 196 ALA A O 1
ATOM 1543 N N . ALA A 1 197 ? -2.766 5.199 34.668 1.00 53.38 197 ALA A N 1
ATOM 1544 C CA . ALA A 1 197 ? -3.017 6.120 35.781 1.00 53.38 197 ALA A CA 1
ATOM 1545 C C . ALA A 1 197 ? -2.274 7.464 35.655 1.00 53.38 197 ALA A C 1
ATOM 1547 O O . ALA A 1 197 ? -2.695 8.438 36.274 1.00 53.38 197 ALA A O 1
ATOM 1548 N N . ASP A 1 198 ? -1.216 7.521 34.840 1.00 57.84 198 ASP A N 1
ATOM 1549 C CA . ASP A 1 198 ? -0.497 8.758 34.519 1.00 57.84 198 ASP A CA 1
ATOM 1550 C C . ASP A 1 198 ? -1.215 9.605 33.435 1.00 57.84 198 ASP A C 1
ATOM 1552 O O . ASP A 1 198 ? -0.824 10.749 33.201 1.00 57.84 198 ASP A O 1
ATOM 1556 N N . ASP A 1 199 ? -2.280 9.097 32.785 1.00 60.03 199 ASP A N 1
ATOM 1557 C CA . ASP A 1 199 ? -3.144 9.896 31.896 1.00 60.03 199 ASP A CA 1
ATOM 1558 C C . ASP A 1 199 ? -4.228 10.613 32.730 1.00 60.03 199 ASP A C 1
ATOM 1560 O O . ASP A 1 199 ? -5.092 9.947 33.311 1.00 60.03 199 ASP A O 1
ATOM 1564 N N . PRO A 1 200 ? -4.278 11.962 32.746 1.00 61.94 200 PRO A N 1
ATOM 1565 C CA . PRO A 1 200 ? -5.296 12.732 33.471 1.00 61.94 200 PRO A CA 1
ATOM 1566 C C . PRO A 1 200 ? -6.747 12.409 33.076 1.00 61.94 200 PRO A C 1
ATOM 1568 O O . PRO A 1 200 ? -7.682 12.802 33.770 1.00 61.94 200 PRO A O 1
ATOM 1571 N N . ARG A 1 201 ? -6.959 11.726 31.944 1.00 65.31 201 ARG A N 1
ATOM 1572 C CA . ARG A 1 201 ? -8.274 11.320 31.424 1.00 65.31 201 ARG A CA 1
ATOM 1573 C C . ARG A 1 201 ? -8.668 9.898 31.830 1.00 65.31 201 ARG A C 1
ATOM 1575 O O . ARG A 1 201 ? -9.751 9.439 31.457 1.00 65.31 201 ARG A O 1
ATOM 1582 N N . PHE A 1 202 ? -7.811 9.176 32.551 1.00 66.00 202 PHE A N 1
ATOM 1583 C CA . PHE A 1 202 ? -8.089 7.814 32.986 1.00 66.00 202 PHE A CA 1
ATOM 1584 C C . PHE A 1 202 ? -9.078 7.797 34.154 1.00 66.00 202 PHE A C 1
ATOM 1586 O O . PHE A 1 202 ? -8.720 8.015 35.308 1.00 66.00 202 PHE A O 1
ATOM 1593 N N . ASP A 1 203 ? -10.340 7.485 33.855 1.00 68.56 203 ASP A N 1
ATOM 1594 C CA . ASP A 1 203 ? -11.365 7.261 34.873 1.00 68.56 203 ASP A CA 1
ATOM 1595 C C . ASP A 1 203 ? -11.458 5.764 35.215 1.00 68.56 203 ASP A C 1
ATOM 1597 O O . ASP A 1 203 ? -11.987 4.994 34.402 1.00 68.56 203 ASP A O 1
ATOM 1601 N N . PRO A 1 204 ? -10.985 5.321 36.396 1.00 68.56 204 PRO A N 1
ATOM 1602 C CA . PRO A 1 204 ? -10.983 3.918 36.812 1.00 68.56 204 PRO A CA 1
ATOM 1603 C C . PRO A 1 204 ? -12.381 3.293 36.962 1.00 68.56 204 PRO A C 1
ATOM 1605 O O . PRO A 1 204 ? -12.473 2.082 37.167 1.00 68.56 204 PRO A O 1
ATOM 1608 N N . GLN A 1 205 ? -13.458 4.082 36.881 1.00 72.56 205 GLN A N 1
ATOM 1609 C CA . GLN A 1 205 ? -14.842 3.600 36.907 1.00 72.56 205 GLN A CA 1
ATOM 1610 C C . GLN A 1 205 ? -15.392 3.245 35.520 1.00 72.56 205 GLN A C 1
ATOM 1612 O O . GLN A 1 205 ? -16.404 2.552 35.428 1.00 72.56 205 GLN A O 1
ATOM 1617 N N . VAL A 1 206 ? -14.741 3.693 34.443 1.00 73.69 206 VAL A N 1
ATOM 1618 C CA . VAL A 1 206 ? -15.166 3.406 33.068 1.00 73.69 206 VAL A CA 1
ATOM 1619 C C . VAL A 1 206 ? -14.527 2.102 32.600 1.00 73.69 206 VAL A C 1
ATOM 1621 O O . VAL A 1 206 ? -13.302 1.970 32.597 1.00 73.69 206 VAL A O 1
ATOM 1624 N N . ASP A 1 207 ? -15.352 1.147 32.176 1.00 80.38 207 ASP A N 1
ATOM 1625 C CA . ASP A 1 207 ? -14.890 -0.133 31.646 1.00 80.38 207 ASP A CA 1
ATOM 1626 C C . ASP A 1 207 ? -14.140 0.032 30.309 1.00 80.38 207 ASP A C 1
ATOM 1628 O O . ASP A 1 207 ? -14.340 0.995 29.561 1.00 80.38 207 ASP A O 1
ATOM 1632 N N . LEU A 1 208 ? -13.271 -0.931 29.989 1.00 75.31 208 LEU A N 1
ATOM 1633 C CA . LEU A 1 208 ? -12.420 -0.889 28.796 1.00 75.31 208 LEU A CA 1
ATOM 1634 C C . LEU A 1 208 ? -13.225 -0.727 27.498 1.00 75.31 208 LEU A C 1
ATOM 1636 O O . LEU A 1 208 ? -12.798 0.003 26.606 1.00 75.31 208 LEU A O 1
ATOM 1640 N N . ARG A 1 209 ? -14.400 -1.359 27.390 1.00 79.19 209 ARG A N 1
ATOM 1641 C CA . ARG A 1 209 ? -15.222 -1.294 26.178 1.00 79.19 209 ARG A CA 1
ATOM 1642 C C . ARG A 1 209 ? -15.763 0.116 25.968 1.00 79.19 209 ARG A C 1
ATOM 1644 O O . ARG A 1 209 ? -15.638 0.646 24.870 1.00 79.19 209 ARG A O 1
ATOM 1651 N N . THR A 1 210 ? -16.277 0.749 27.019 1.00 82.31 210 THR A N 1
ATOM 1652 C CA . THR A 1 210 ? -16.736 2.144 26.959 1.00 82.31 210 THR A CA 1
ATOM 1653 C C . THR A 1 210 ? -15.597 3.107 26.610 1.00 82.31 210 THR A C 1
ATOM 1655 O O . THR A 1 210 ? -15.797 4.050 25.844 1.00 82.31 210 THR A O 1
ATOM 1658 N N . ARG A 1 211 ? -14.379 2.875 27.121 1.00 80.25 211 ARG A N 1
ATOM 1659 C CA . ARG A 1 211 ? -13.207 3.686 26.743 1.00 80.25 211 ARG A CA 1
ATOM 1660 C C . ARG A 1 211 ? -12.840 3.517 25.272 1.00 80.25 211 ARG A C 1
ATOM 1662 O O . ARG A 1 211 ? -12.618 4.516 24.596 1.00 80.25 211 ARG A O 1
ATOM 1669 N N . LEU A 1 212 ? -12.810 2.284 24.771 1.00 81.94 212 LEU A N 1
ATOM 1670 C CA . LEU A 1 212 ? -12.518 2.008 23.363 1.00 81.94 212 LEU A CA 1
ATOM 1671 C C . LEU A 1 212 ? -13.577 2.603 22.432 1.00 81.94 212 LEU A C 1
ATOM 1673 O O . LEU A 1 212 ? -13.220 3.142 21.392 1.00 81.94 212 LEU A O 1
ATOM 1677 N N . GLU A 1 213 ? -14.852 2.591 22.827 1.00 85.06 213 GLU A N 1
ATOM 1678 C CA . GLU A 1 213 ? -15.924 3.253 22.073 1.00 85.06 213 GLU A CA 1
ATOM 1679 C C . GLU A 1 213 ? -15.671 4.768 21.961 1.00 85.06 213 GLU A C 1
ATOM 1681 O O . GLU A 1 213 ? -15.785 5.332 20.877 1.00 85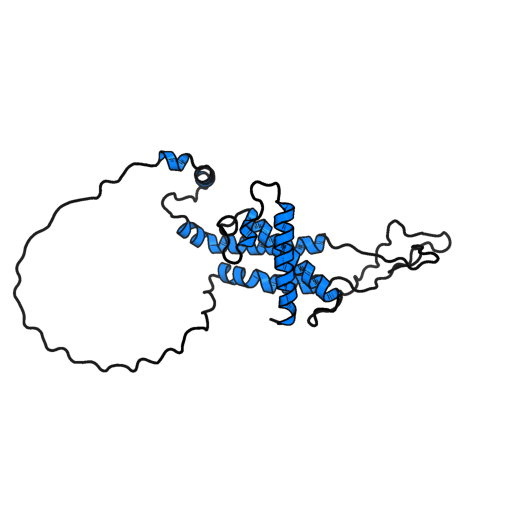.06 213 GLU A O 1
ATOM 1686 N N . ARG A 1 214 ? -15.239 5.422 23.052 1.00 84.69 214 ARG A N 1
ATOM 1687 C CA . ARG A 1 214 ? -14.875 6.855 23.049 1.00 84.69 214 ARG A CA 1
ATOM 1688 C C . ARG A 1 214 ? -13.623 7.155 22.223 1.00 84.69 214 ARG A C 1
ATOM 1690 O O . ARG A 1 214 ? -13.523 8.225 21.635 1.00 84.69 214 ARG A O 1
ATOM 1697 N N . LEU A 1 215 ? -12.658 6.238 22.197 1.00 87.81 215 LEU A N 1
ATOM 1698 C CA . LEU A 1 215 ? -11.408 6.396 21.447 1.00 87.81 215 LEU A CA 1
ATOM 1699 C C . LEU A 1 215 ? -11.530 5.979 19.980 1.00 87.81 215 LEU A C 1
ATOM 1701 O O . LEU A 1 215 ? -10.596 6.193 19.212 1.00 87.81 215 LEU A O 1
ATOM 1705 N N . ARG A 1 216 ? -12.661 5.404 19.570 1.00 89.50 216 ARG A N 1
ATOM 1706 C CA . ARG A 1 216 ? -12.834 4.781 18.258 1.00 89.50 216 ARG A CA 1
ATOM 1707 C C . ARG A 1 216 ? -12.502 5.719 17.092 1.00 89.50 216 ARG A C 1
ATOM 1709 O O . ARG A 1 216 ? -11.760 5.335 16.193 1.00 89.50 216 ARG A O 1
ATOM 1716 N N . GLU A 1 217 ? -12.987 6.957 17.134 1.00 90.44 217 GLU A N 1
ATOM 1717 C CA . GLU A 1 217 ? -12.724 7.976 16.104 1.00 90.44 217 GLU A CA 1
ATOM 1718 C C . GLU A 1 217 ? -11.252 8.429 16.082 1.00 90.44 217 GLU A C 1
ATOM 1720 O O . GLU A 1 217 ? -10.678 8.694 15.018 1.00 90.44 217 GLU A O 1
ATOM 1725 N N . LEU A 1 218 ? -10.613 8.483 17.256 1.00 91.25 218 LEU A N 1
ATOM 1726 C CA . LEU A 1 218 ? -9.195 8.823 17.397 1.00 91.25 218 LEU A CA 1
ATOM 1727 C C . LEU A 1 218 ? -8.302 7.701 16.860 1.00 91.25 218 LEU A C 1
ATOM 1729 O O . LEU A 1 218 ? -7.361 7.975 16.115 1.00 91.25 218 LEU A O 1
ATOM 1733 N N . ILE A 1 219 ? -8.626 6.446 17.180 1.00 91.88 219 ILE A N 1
ATOM 1734 C CA . ILE A 1 219 ? -7.935 5.263 16.657 1.00 91.88 219 ILE A CA 1
ATOM 1735 C C . ILE A 1 219 ? -8.066 5.225 15.132 1.00 91.88 219 ILE A C 1
ATOM 1737 O O . ILE A 1 219 ? -7.059 5.074 14.443 1.00 91.88 219 ILE A O 1
ATOM 1741 N N . ALA A 1 220 ? -9.264 5.462 14.590 1.00 95.12 220 ALA A N 1
ATOM 1742 C CA . ALA A 1 220 ? -9.469 5.519 13.145 1.00 95.12 220 ALA A CA 1
ATOM 1743 C C . ALA A 1 220 ? -8.651 6.637 12.477 1.00 95.12 220 ALA A C 1
ATOM 1745 O O . ALA A 1 220 ? -8.026 6.447 11.431 1.00 95.12 220 ALA A O 1
ATOM 1746 N N . SER A 1 221 ? -8.570 7.805 13.117 1.00 95.88 221 SER A N 1
ATOM 1747 C CA . SER A 1 221 ? -7.715 8.902 12.652 1.00 95.88 221 SER A CA 1
ATOM 1748 C C . SER A 1 221 ? -6.231 8.522 12.646 1.00 95.88 221 SER A C 1
ATOM 1750 O O . SER A 1 221 ? -5.527 8.823 11.679 1.00 95.88 221 SER A O 1
ATOM 1752 N N . ALA A 1 222 ? -5.757 7.823 13.681 1.00 96.38 222 ALA A N 1
ATOM 1753 C CA . ALA A 1 222 ? -4.392 7.311 13.742 1.00 96.38 222 ALA A CA 1
ATOM 1754 C C . ALA A 1 222 ? -4.132 6.269 12.640 1.00 96.38 222 ALA A C 1
ATOM 1756 O O . ALA A 1 222 ? -3.142 6.376 11.917 1.00 96.38 222 ALA A O 1
ATOM 1757 N N . ASN A 1 223 ? -5.053 5.326 12.429 1.00 97.38 223 ASN A N 1
ATOM 1758 C CA . ASN A 1 223 ? -4.976 4.315 11.373 1.00 97.38 223 ASN A CA 1
ATOM 1759 C C . ASN A 1 223 ? -4.830 4.937 9.975 1.00 97.38 223 ASN A C 1
ATOM 1761 O O . ASN A 1 223 ? -3.994 4.494 9.185 1.00 97.38 223 ASN A O 1
ATOM 1765 N N . LEU A 1 224 ? -5.563 6.019 9.684 1.00 98.06 224 LEU A N 1
ATOM 1766 C CA . LEU A 1 224 ? -5.432 6.773 8.429 1.00 98.06 224 LEU A CA 1
ATOM 1767 C C . LEU A 1 224 ? -4.039 7.398 8.251 1.00 98.06 224 LEU A C 1
ATOM 1769 O O . LEU A 1 224 ? -3.497 7.417 7.139 1.00 98.06 224 LEU A O 1
ATOM 1773 N N . ILE A 1 225 ? -3.453 7.923 9.331 1.00 98.00 225 ILE A N 1
ATOM 1774 C CA . ILE A 1 225 ? -2.096 8.488 9.324 1.00 98.00 225 ILE A CA 1
ATOM 1775 C C . ILE A 1 225 ? -1.068 7.377 9.094 1.00 98.00 225 ILE A C 1
ATOM 1777 O O . ILE A 1 225 ? -0.203 7.518 8.228 1.00 98.00 225 ILE A O 1
ATOM 1781 N N . ASN A 1 226 ? -1.207 6.254 9.795 1.00 98.31 226 ASN A N 1
ATOM 1782 C CA . ASN A 1 226 ? -0.324 5.096 9.672 1.00 98.31 226 ASN A CA 1
ATOM 1783 C C . ASN A 1 226 ? -0.370 4.505 8.257 1.00 98.31 226 ASN A C 1
ATOM 1785 O O . ASN A 1 226 ? 0.668 4.285 7.632 1.00 98.31 226 ASN A O 1
ATOM 1789 N N . GLY A 1 227 ? -1.570 4.355 7.690 1.00 98.44 227 GLY A N 1
ATOM 1790 C CA . GLY A 1 227 ? -1.748 3.934 6.303 1.00 98.44 227 GLY A CA 1
ATOM 1791 C C . GLY A 1 227 ? -1.090 4.902 5.316 1.00 98.44 227 GLY A C 1
ATOM 1792 O O . GLY A 1 227 ? -0.390 4.478 4.396 1.00 98.44 227 GLY A O 1
ATOM 1793 N N . ARG A 1 228 ? -1.232 6.220 5.521 1.00 98.38 228 ARG A N 1
ATOM 1794 C CA . ARG A 1 228 ? -0.543 7.233 4.702 1.00 98.38 228 ARG A CA 1
ATOM 1795 C C . ARG A 1 228 ? 0.977 7.111 4.798 1.00 98.38 228 ARG A C 1
ATOM 1797 O O . ARG A 1 228 ? 1.639 7.189 3.762 1.00 98.38 228 ARG A O 1
ATOM 1804 N N . PHE A 1 229 ? 1.513 6.920 6.001 1.00 98.31 229 PHE A N 1
ATOM 1805 C CA . PHE A 1 229 ? 2.943 6.721 6.218 1.00 98.31 229 PHE A CA 1
ATOM 1806 C C . PHE A 1 229 ? 3.452 5.505 5.436 1.00 98.31 229 PHE A C 1
ATOM 1808 O O . PHE A 1 229 ? 4.398 5.637 4.663 1.00 98.31 229 PHE A O 1
ATOM 1815 N N . GLY A 1 230 ? 2.758 4.367 5.529 1.00 98.25 230 GLY A N 1
ATOM 1816 C CA . GLY A 1 230 ? 3.084 3.156 4.774 1.00 98.25 230 GLY A CA 1
ATOM 1817 C C . GLY A 1 230 ? 3.165 3.375 3.261 1.00 98.25 230 GLY A C 1
ATOM 1818 O O . GLY A 1 230 ? 4.141 2.990 2.617 1.00 98.25 230 GLY A O 1
ATOM 1819 N N . ARG A 1 231 ? 2.183 4.075 2.677 1.00 98.25 231 ARG A N 1
ATOM 1820 C CA . ARG A 1 231 ? 2.202 4.410 1.240 1.00 98.25 231 ARG A CA 1
ATOM 1821 C C . ARG A 1 231 ? 3.380 5.315 0.871 1.00 98.25 231 ARG A C 1
ATOM 1823 O O . ARG A 1 231 ? 4.026 5.098 -0.151 1.00 98.25 231 ARG A O 1
ATOM 1830 N N . LYS A 1 232 ? 3.698 6.313 1.703 1.00 97.94 232 LYS A N 1
ATOM 1831 C CA . LYS A 1 232 ? 4.846 7.207 1.472 1.00 97.94 232 LYS A CA 1
ATOM 1832 C C . LYS A 1 232 ? 6.191 6.509 1.645 1.00 97.94 232 LYS A C 1
ATOM 1834 O O . LYS A 1 232 ? 7.110 6.826 0.893 1.00 97.94 232 LYS A O 1
ATOM 1839 N N . ALA A 1 233 ? 6.296 5.534 2.544 1.00 97.56 233 ALA A N 1
ATOM 1840 C CA . ALA A 1 233 ? 7.497 4.719 2.694 1.00 97.56 233 ALA A CA 1
ATOM 1841 C C . ALA A 1 233 ? 7.844 3.975 1.392 1.00 97.56 233 ALA A C 1
ATOM 1843 O O . ALA A 1 233 ? 9.011 3.928 1.008 1.00 97.56 233 ALA A O 1
ATOM 1844 N N . VAL A 1 234 ? 6.838 3.490 0.652 1.00 97.56 234 VAL A N 1
ATOM 1845 C CA . VAL A 1 234 ? 7.053 2.887 -0.676 1.00 97.56 234 VAL A CA 1
ATOM 1846 C C . VAL A 1 234 ? 7.632 3.905 -1.653 1.00 97.56 234 VAL A C 1
ATOM 1848 O O . VAL A 1 234 ? 8.632 3.606 -2.298 1.00 97.56 234 VAL A O 1
ATOM 1851 N N . SER A 1 235 ? 7.068 5.117 -1.722 1.00 94.94 235 SER A N 1
ATOM 1852 C CA . SER A 1 235 ? 7.596 6.190 -2.580 1.00 94.94 235 SER A CA 1
ATOM 1853 C C . SER A 1 235 ? 9.044 6.542 -2.244 1.00 94.94 235 SER A C 1
ATOM 1855 O O . SER A 1 235 ? 9.846 6.733 -3.152 1.00 94.94 235 SER A O 1
ATOM 1857 N N . ALA A 1 236 ? 9.375 6.643 -0.955 1.00 96.00 236 ALA A N 1
ATOM 1858 C CA . ALA A 1 236 ? 10.723 6.967 -0.495 1.00 96.00 236 ALA A CA 1
ATOM 1859 C C . ALA A 1 236 ? 11.726 5.836 -0.784 1.00 96.00 236 ALA A C 1
ATOM 1861 O O . ALA A 1 236 ? 12.910 6.093 -0.983 1.00 96.00 236 ALA A O 1
ATOM 1862 N N . GLY A 1 237 ? 11.251 4.588 -0.830 1.00 94.75 237 GLY A N 1
ATOM 1863 C CA . GLY A 1 237 ? 12.046 3.413 -1.175 1.00 94.75 237 GLY A CA 1
ATOM 1864 C C . GLY A 1 237 ? 12.213 3.163 -2.677 1.00 94.75 237 GLY A C 1
ATOM 1865 O O . GLY A 1 237 ? 12.965 2.258 -3.045 1.00 94.75 237 GLY A O 1
ATOM 1866 N N . MET A 1 238 ? 11.540 3.923 -3.552 1.00 92.44 238 MET A N 1
ATOM 1867 C CA . MET A 1 238 ? 11.677 3.769 -5.003 1.00 92.44 238 MET A CA 1
ATOM 1868 C C . MET A 1 238 ? 13.096 4.118 -5.457 1.00 92.44 238 MET A C 1
ATOM 1870 O O . MET A 1 238 ? 13.693 5.098 -5.016 1.00 92.44 238 MET A O 1
ATOM 1874 N N . ARG A 1 239 ? 13.637 3.315 -6.376 1.00 90.75 239 ARG A N 1
ATOM 1875 C CA . ARG A 1 239 ? 14.986 3.497 -6.919 1.00 90.75 239 ARG A CA 1
ATOM 1876 C C . ARG A 1 239 ? 14.949 3.474 -8.436 1.00 90.75 239 ARG A C 1
ATOM 1878 O O . ARG A 1 239 ? 14.226 2.676 -9.029 1.00 90.75 239 ARG A O 1
ATOM 1885 N N . THR A 1 240 ? 15.783 4.303 -9.050 1.00 89.62 240 THR A N 1
ATOM 1886 C CA . THR A 1 240 ? 16.080 4.200 -10.478 1.00 89.62 240 THR A CA 1
ATOM 1887 C C . THR A 1 240 ? 16.878 2.924 -10.719 1.00 89.62 240 THR A C 1
ATOM 1889 O O . THR A 1 240 ? 17.919 2.717 -10.093 1.00 89.62 240 THR A O 1
ATOM 1892 N N . LYS A 1 241 ? 16.385 2.067 -11.612 1.00 90.19 241 LYS A N 1
ATOM 1893 C CA . LYS A 1 241 ? 17.102 0.887 -12.092 1.00 90.19 241 LYS A CA 1
ATOM 1894 C C . LYS A 1 241 ? 17.506 1.138 -13.537 1.00 90.19 241 LYS A C 1
ATOM 1896 O O . LYS A 1 241 ? 16.652 1.509 -14.331 1.00 90.19 241 LYS A O 1
ATOM 1901 N N . CYS A 1 242 ? 18.779 0.911 -13.843 1.00 89.56 242 CYS A N 1
ATOM 1902 C CA . CYS A 1 242 ? 19.333 1.112 -15.176 1.00 89.56 242 CYS A CA 1
ATOM 1903 C C . CYS A 1 242 ? 19.789 -0.225 -15.773 1.00 89.56 242 CYS A C 1
ATOM 1905 O O . CYS A 1 242 ? 20.211 -1.127 -15.045 1.00 89.56 242 CYS A O 1
ATOM 1907 N N . THR A 1 243 ? 19.744 -0.318 -17.095 1.00 90.06 243 THR A N 1
ATOM 1908 C CA . THR A 1 243 ? 20.248 -1.419 -17.917 1.00 90.06 243 THR A CA 1
ATOM 1909 C C . THR A 1 243 ? 21.266 -0.854 -18.900 1.00 90.06 243 THR A C 1
ATOM 1911 O O . THR A 1 243 ? 21.010 0.164 -19.542 1.00 90.06 243 THR A O 1
ATOM 1914 N N . CYS A 1 244 ? 22.433 -1.486 -18.993 1.00 89.25 244 CYS A N 1
ATOM 1915 C CA . CYS A 1 244 ? 23.511 -1.060 -19.881 1.00 89.25 244 CYS A CA 1
ATOM 1916 C C . CYS A 1 244 ? 23.446 -1.827 -21.203 1.00 89.25 244 CYS A C 1
ATOM 1918 O O . CYS A 1 244 ? 23.250 -3.040 -21.197 1.00 89.25 244 CYS A O 1
ATOM 1920 N N . HIS A 1 245 ? 23.628 -1.114 -22.315 1.00 88.44 245 HIS A N 1
ATOM 1921 C CA . HIS A 1 245 ? 23.492 -1.650 -23.677 1.00 88.44 245 HIS A CA 1
ATOM 1922 C C . HIS A 1 245 ? 24.746 -1.421 -24.538 1.00 88.44 245 HIS A C 1
ATOM 1924 O O . HIS A 1 245 ? 24.681 -1.523 -25.759 1.00 88.44 245 HIS A O 1
ATOM 1930 N N . GLY A 1 246 ? 25.879 -1.052 -23.936 1.00 83.56 246 GLY A N 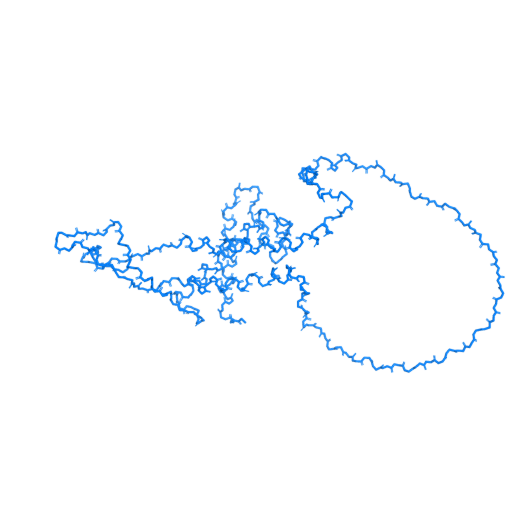1
ATOM 1931 C CA . GLY A 1 246 ? 27.126 -0.814 -24.662 1.00 83.56 246 GLY A CA 1
ATOM 1932 C C . GLY A 1 246 ? 27.814 -2.100 -25.129 1.00 83.56 246 GLY A C 1
ATOM 1933 O O . GLY A 1 246 ? 27.484 -3.211 -24.704 1.00 83.56 246 GLY A O 1
ATOM 1934 N N . VAL A 1 247 ? 28.816 -1.944 -26.002 1.00 85.25 247 VAL A N 1
ATOM 1935 C CA . VAL A 1 247 ? 29.622 -3.056 -26.539 1.00 85.25 247 VAL A CA 1
ATOM 1936 C C . VAL A 1 247 ? 30.221 -3.861 -25.385 1.00 85.25 247 VAL A C 1
ATOM 1938 O O . VAL A 1 247 ? 30.711 -3.283 -24.411 1.00 85.25 247 VAL A O 1
ATOM 1941 N N . SER A 1 248 ? 30.134 -5.189 -25.472 1.00 85.12 248 SER A N 1
ATOM 1942 C CA . SER A 1 248 ? 30.573 -6.124 -24.425 1.00 85.12 248 SER A CA 1
ATOM 1943 C C . SER A 1 248 ? 29.939 -5.884 -23.043 1.00 85.12 248 SER A C 1
ATOM 1945 O O . SER A 1 248 ? 30.546 -6.198 -22.023 1.00 85.12 248 SER A O 1
ATOM 1947 N N . GLY A 1 249 ? 28.727 -5.314 -22.987 1.00 81.56 249 GLY A N 1
ATOM 1948 C CA . GLY A 1 249 ? 28.021 -5.027 -21.731 1.00 81.56 249 GLY A CA 1
ATOM 1949 C C . GLY A 1 249 ? 28.496 -3.757 -21.018 1.00 81.56 249 GLY A C 1
ATOM 1950 O O . GLY A 1 249 ? 28.195 -3.560 -19.840 1.00 81.56 249 GLY A O 1
ATOM 1951 N N . SER A 1 250 ? 29.238 -2.887 -21.709 1.00 83.62 250 SER A N 1
ATOM 1952 C CA . SER A 1 250 ? 29.661 -1.594 -21.164 1.00 83.62 250 SER A CA 1
ATOM 1953 C C . SER A 1 250 ? 28.476 -0.654 -20.894 1.00 83.62 250 SER A C 1
ATOM 1955 O O . SER A 1 250 ? 27.425 -0.717 -21.531 1.00 83.62 250 SER A O 1
ATOM 1957 N N . CYS A 1 251 ? 28.652 0.257 -19.936 1.00 87.00 251 CYS A N 1
ATOM 1958 C CA . CYS A 1 251 ? 27.652 1.253 -19.538 1.00 87.00 251 CYS A CA 1
ATOM 1959 C C . CYS A 1 251 ? 27.902 2.632 -20.176 1.00 87.00 251 CYS A C 1
ATOM 1961 O O . CYS A 1 251 ? 27.774 3.653 -19.499 1.00 87.00 251 CYS A O 1
ATOM 1963 N N . SER A 1 252 ? 28.290 2.671 -21.455 1.00 83.06 252 SER A N 1
ATOM 1964 C CA . SER A 1 252 ? 28.409 3.914 -22.242 1.00 83.06 252 SER A CA 1
ATOM 1965 C C . SER A 1 252 ? 27.036 4.463 -22.660 1.00 83.06 252 SER A C 1
ATOM 1967 O O . SER A 1 252 ? 26.770 5.664 -22.576 1.00 83.06 252 SER A O 1
ATOM 1969 N N . ILE A 1 253 ? 26.124 3.558 -23.023 1.00 84.94 253 ILE A N 1
ATOM 1970 C CA . ILE A 1 253 ? 24.718 3.821 -23.334 1.00 84.94 253 ILE A CA 1
ATOM 1971 C C . ILE A 1 253 ? 23.826 2.891 -22.511 1.00 84.94 253 ILE A C 1
ATOM 1973 O O . ILE A 1 253 ? 24.184 1.742 -22.232 1.00 84.94 253 ILE A O 1
ATOM 1977 N N . GLY A 1 254 ? 22.658 3.378 -22.106 1.00 86.38 254 GLY A N 1
ATOM 1978 C CA . GLY A 1 254 ? 21.748 2.590 -21.289 1.00 86.38 254 GLY A CA 1
ATOM 1979 C C . GLY A 1 254 ? 20.353 3.184 -21.172 1.00 86.38 254 GLY A C 1
ATOM 1980 O O . GLY A 1 254 ? 20.088 4.308 -21.607 1.00 86.38 254 GLY A O 1
ATOM 1981 N N . THR A 1 255 ? 19.469 2.402 -20.566 1.00 85.44 255 THR A N 1
ATOM 1982 C CA . THR A 1 255 ? 18.098 2.793 -20.214 1.00 85.44 255 THR A CA 1
ATOM 1983 C C . THR A 1 255 ? 17.826 2.539 -18.751 1.00 85.44 255 THR A C 1
ATOM 1985 O O . THR A 1 255 ? 18.059 1.379 -18.341 1.00 85.44 255 THR A O 1
#

Organism: Spodoptera exigua (NCBI:txid7107)

pLDDT: mean 79.55, std 20.34, range [35.59, 98.56]

Secondary structure (DSSP, 8-state):
--GGGHHHHHHHHHHHHHHHHHHHTTSSS-SGGGGGTTS--GGGTSS-HHHHHHHHHHHHHHHHHHHHHHHTT--TT--PBPPPSSPPPPPTT---BTTBSS-EE---S-B--HHHHHHHHHHHHHHHHHHHHTTPPPPP-S-PPP-------PPPPPPPPPP-------PPP--PPP-----STTGGG-HHHHHHHTSTT--TTS-HHHHHHHHHHHHHHHHHHHHHHHHHHHHHH------B-SGGG-SSEE-